Protein AF-A0A8S9Q3T1-F1 (afdb_monomer)

Mean predicted aligned error: 15.49 Å

Foldseek 3Di:
DDLVVLVVLVVQLLVLLVVCLVDDLDLPPPSNVSNLVSLVVNLVPDLVSNQCQCPDPVNVCNVVCLCSQCVRPRVSSNVSSVVSVVSNVCSVVVVVVVVVPPDDPDDDDDDDDDPPVVVVVLQDPVDPQLNVQLVVQLVVLVCVLVVDDPVCNVVSVPDRSSVVSSVVSVVCCVVPNDPPDD

Secondary structure (DSSP, 8-state):
--HHHHHHHHHHHHHHHHHHHHS---TT-HHHHHHHHHHHHHHHS-HHHHHHHHH-TT-HHHHHTHHHHHT-SSHHHHHHHHHHHHHHHHHHHHHHHHHTTS----------S-TTHHHHHTT--S-HHHHHHHHHHHHHHHHHTTTS-GGGHHHHHTS-HHHHHHHHHHHHHHHH------

Radius of gyration: 22.33 Å; Cα contacts (8 Å, |Δi|>4): 139; chains: 1; bounding box: 54×49×62 Å

Solvent-accessible surface area (backbone atoms only — not comparable to full-atom values): 10593 Å² total; per-residue (Å²): 127,53,75,68,57,50,52,51,38,52,50,50,21,52,53,22,45,57,49,37,72,73,47,76,81,56,87,81,37,70,37,43,53,50,18,45,52,29,49,52,53,62,65,70,39,54,68,70,58,54,44,51,52,53,70,36,79,90,40,54,63,62,60,65,41,52,58,68,27,50,66,33,90,46,65,66,50,14,52,54,28,43,51,50,50,53,53,52,50,47,49,61,57,55,48,61,55,61,70,66,62,60,84,75,91,66,86,88,77,86,80,90,89,62,83,67,67,50,60,60,60,74,61,52,80,87,40,74,67,61,34,51,51,28,50,55,40,22,64,53,48,64,51,45,51,78,75,46,60,79,93,51,27,68,69,48,63,72,48,59,37,56,62,52,16,51,53,52,46,52,52,46,38,74,75,72,47,80,88,76,80,128

Structure (mmCIF, N/CA/C/O backbone):
data_AF-A0A8S9Q3T1-F1
#
_entry.id   AF-A0A8S9Q3T1-F1
#
loop_
_atom_site.group_PDB
_atom_site.id
_atom_site.type_symbol
_atom_site.label_atom_id
_atom_site.label_alt_id
_atom_site.label_comp_id
_atom_site.label_asym_id
_atom_site.label_entity_id
_atom_site.label_seq_id
_atom_site.pdbx_PDB_ins_code
_atom_site.Cartn_x
_atom_site.Cartn_y
_atom_site.Cartn_z
_atom_site.occupancy
_atom_site.B_iso_or_equiv
_atom_site.auth_seq_id
_atom_site.auth_comp_id
_atom_site.auth_asym_id
_atom_site.auth_atom_id
_atom_site.pdbx_PDB_model_num
ATOM 1 N N . MET A 1 1 ? -10.214 15.149 -5.834 1.00 90.06 1 MET A N 1
ATOM 2 C CA . MET A 1 1 ? -9.221 15.093 -4.752 1.00 90.06 1 MET A CA 1
ATOM 3 C C . MET A 1 1 ? -7.926 15.641 -5.294 1.00 90.06 1 MET A C 1
ATOM 5 O O . MET A 1 1 ? -7.477 15.140 -6.318 1.00 90.06 1 MET A O 1
ATOM 9 N N . GLU A 1 2 ? -7.370 16.645 -4.628 1.00 92.31 2 GLU A N 1
ATOM 10 C CA . GLU A 1 2 ? -6.083 17.254 -4.989 1.00 92.31 2 GLU A CA 1
ATOM 11 C C . GLU A 1 2 ? -4.920 16.641 -4.194 1.00 92.31 2 GLU A C 1
ATOM 13 O O . GLU A 1 2 ? -5.125 15.977 -3.176 1.00 92.31 2 GLU A O 1
ATOM 18 N N . LYS A 1 3 ? -3.674 16.888 -4.624 1.00 93.56 3 LYS A N 1
ATOM 19 C CA . LYS A 1 3 ? -2.459 16.375 -3.959 1.00 93.56 3 LYS A CA 1
ATOM 20 C C . LYS A 1 3 ? -2.399 16.721 -2.467 1.00 93.56 3 LYS A C 1
ATOM 22 O O . LYS A 1 3 ? -2.140 15.850 -1.641 1.00 93.56 3 LYS A O 1
ATOM 27 N N . GLN A 1 4 ? -2.663 17.979 -2.122 1.00 94.19 4 GLN A N 1
ATOM 28 C CA . GLN A 1 4 ? -2.641 18.440 -0.733 1.00 94.19 4 GLN A CA 1
ATOM 29 C C . GLN A 1 4 ? -3.722 17.749 0.111 1.00 94.19 4 GLN A C 1
ATOM 31 O O . GLN A 1 4 ? -3.445 17.263 1.204 1.00 94.19 4 GLN A O 1
ATOM 36 N N . GLU A 1 5 ? -4.929 17.618 -0.440 1.00 95.25 5 GLU A N 1
ATOM 37 C CA . GLU A 1 5 ? -6.050 16.931 0.206 1.00 95.25 5 GLU A CA 1
ATOM 38 C C . GLU A 1 5 ? -5.740 15.444 0.452 1.00 95.25 5 GLU A C 1
ATOM 40 O O . GLU A 1 5 ? -6.040 14.912 1.521 1.00 95.25 5 GLU A O 1
ATOM 45 N N . PHE A 1 6 ? -5.079 14.774 -0.500 1.00 95.44 6 PHE A N 1
ATOM 46 C CA . PHE A 1 6 ? -4.623 13.392 -0.337 1.00 95.44 6 PHE A CA 1
ATOM 47 C C . PHE A 1 6 ? -3.653 13.255 0.845 1.00 95.44 6 PHE A C 1
ATOM 49 O O . PHE A 1 6 ? -3.792 12.343 1.663 1.00 95.44 6 PHE A O 1
ATOM 56 N N . LEU A 1 7 ? -2.677 14.163 0.950 1.00 94.62 7 LEU A N 1
ATOM 57 C CA . LEU A 1 7 ? -1.686 14.157 2.029 1.00 94.62 7 LEU A CA 1
ATOM 58 C C . LEU A 1 7 ? -2.333 14.396 3.396 1.00 94.62 7 LEU A C 1
ATOM 60 O O . LEU A 1 7 ? -2.031 13.674 4.347 1.00 94.62 7 LEU A O 1
ATOM 64 N N . GLU A 1 8 ? -3.262 15.346 3.481 1.00 95.56 8 GLU A N 1
ATOM 65 C CA . GLU A 1 8 ? -4.013 15.638 4.704 1.00 95.56 8 GLU A CA 1
ATOM 66 C C . GLU A 1 8 ? -4.882 14.452 5.135 1.00 95.56 8 GLU A C 1
ATOM 68 O O . GLU A 1 8 ? -4.872 14.060 6.306 1.00 95.56 8 GLU A O 1
ATOM 73 N N . LEU A 1 9 ? -5.580 13.813 4.190 1.00 95.62 9 LEU A N 1
ATOM 74 C CA . LEU A 1 9 ? -6.353 12.595 4.449 1.00 95.62 9 LEU A CA 1
ATOM 75 C C . LEU A 1 9 ? -5.464 11.452 4.936 1.00 95.62 9 LEU A C 1
ATOM 77 O O . LEU A 1 9 ? -5.820 10.733 5.874 1.00 95.62 9 LEU A O 1
ATOM 81 N N . PHE A 1 10 ? -4.297 11.286 4.324 1.00 95.25 10 PHE A N 1
ATOM 82 C CA . PHE A 1 10 ? -3.346 10.253 4.696 1.00 95.25 10 PHE A CA 1
ATOM 83 C C . PHE A 1 10 ? -2.743 10.483 6.091 1.00 95.25 10 PHE A C 1
ATOM 85 O O . PHE A 1 10 ? -2.627 9.546 6.896 1.00 95.25 10 PHE A O 1
ATOM 92 N N . GLU A 1 11 ? -2.411 11.729 6.427 1.00 94.69 11 GLU A N 1
ATOM 93 C CA . GLU A 1 11 ? -1.970 12.104 7.769 1.00 94.69 11 GLU A CA 1
ATOM 94 C C . GLU A 1 11 ? -3.081 11.866 8.801 1.00 94.69 11 GLU A C 1
ATOM 96 O O . GLU A 1 11 ? -2.840 11.246 9.845 1.00 94.69 11 GLU A O 1
ATOM 101 N N . ALA A 1 12 ? -4.316 12.272 8.491 1.00 95.69 12 ALA A N 1
ATOM 102 C CA . ALA A 1 12 ? -5.478 12.052 9.343 1.00 95.69 12 ALA A CA 1
ATOM 103 C C . ALA A 1 12 ? -5.723 10.556 9.594 1.00 95.69 12 ALA A C 1
ATOM 105 O O . ALA A 1 12 ? -5.911 10.150 10.748 1.00 95.69 12 ALA A O 1
ATOM 106 N N . ALA A 1 13 ? -5.639 9.72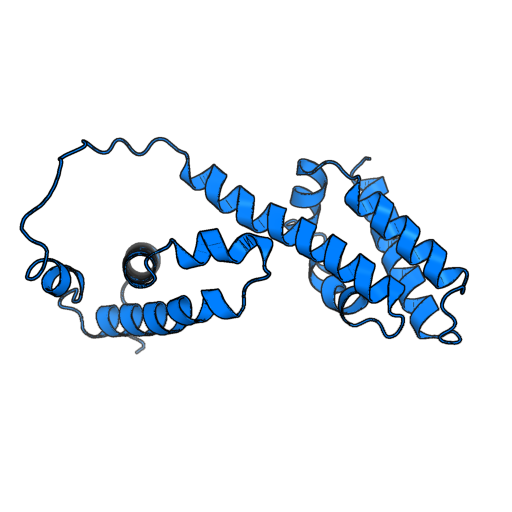1 8.552 1.00 95.81 13 ALA A N 1
ATOM 107 C CA . ALA A 1 13 ? -5.745 8.267 8.661 1.00 95.81 13 ALA A CA 1
ATOM 108 C C . ALA A 1 13 ? -4.664 7.692 9.589 1.00 95.81 13 ALA A C 1
ATOM 110 O O . ALA A 1 13 ? -4.961 6.906 10.492 1.00 95.81 13 ALA A O 1
ATOM 111 N N . THR A 1 14 ? -3.415 8.134 9.416 1.00 94.62 14 THR A N 1
ATOM 112 C CA . THR A 1 14 ? -2.259 7.703 10.216 1.00 94.62 14 THR A CA 1
ATOM 113 C C . THR A 1 14 ? -2.410 8.096 11.687 1.00 94.62 14 THR A C 1
ATOM 115 O O . THR A 1 14 ? -2.175 7.283 12.587 1.00 94.62 14 THR A O 1
ATOM 118 N N . LYS A 1 15 ? -2.822 9.338 11.959 1.00 94.31 15 LYS A N 1
ATOM 119 C CA . LYS A 1 15 ? -3.051 9.847 13.316 1.00 94.31 15 LYS A CA 1
ATOM 120 C C . LYS A 1 15 ? -4.197 9.099 13.993 1.00 94.31 15 LYS A C 1
ATOM 122 O O . LYS A 1 15 ? -4.045 8.653 15.130 1.00 94.31 15 LYS A O 1
ATOM 127 N N . ALA A 1 16 ? -5.303 8.895 13.281 1.00 94.50 16 ALA A N 1
ATOM 128 C CA . ALA A 1 16 ? -6.456 8.160 13.782 1.00 94.50 16 ALA A CA 1
ATOM 129 C C . ALA A 1 16 ? -6.125 6.685 14.072 1.00 94.50 16 ALA A C 1
ATOM 131 O O . ALA A 1 16 ? -6.523 6.185 15.123 1.00 94.50 16 ALA A O 1
ATOM 132 N N . ALA A 1 17 ? -5.330 6.022 13.222 1.00 93.25 17 ALA A N 1
ATOM 133 C CA . ALA A 1 17 ? -4.841 4.663 13.472 1.00 93.25 17 ALA A CA 1
ATOM 134 C C . ALA A 1 17 ? -3.997 4.593 14.752 1.00 93.25 17 ALA A C 1
ATOM 136 O O . ALA A 1 17 ? -4.245 3.766 15.626 1.00 93.25 17 ALA A O 1
ATOM 137 N N . LYS A 1 18 ? -3.039 5.513 14.920 1.00 92.31 18 LYS A N 1
ATOM 138 C CA . LYS A 1 18 ? -2.209 5.579 16.134 1.00 92.31 18 LYS A CA 1
ATOM 139 C C . LYS A 1 18 ? -3.044 5.833 17.393 1.00 92.31 18 LYS A C 1
ATOM 141 O O . LYS A 1 18 ? -2.777 5.226 18.426 1.00 92.31 18 LYS A O 1
ATOM 146 N N . SER A 1 19 ? -4.059 6.696 17.322 1.00 91.25 19 SER A N 1
ATOM 147 C CA . SER A 1 19 ? -5.000 6.911 18.430 1.00 91.25 19 SER A CA 1
ATOM 148 C C . SER A 1 19 ? -5.836 5.664 18.725 1.00 91.25 19 SER A C 1
ATOM 150 O O . SER A 1 19 ? -6.007 5.313 19.890 1.00 91.25 19 SER A O 1
ATOM 152 N N . ALA A 1 20 ? -6.314 4.966 17.693 1.00 90.44 20 ALA A N 1
ATOM 153 C CA . ALA A 1 20 ? -7.069 3.724 17.845 1.00 90.44 20 ALA A CA 1
ATOM 154 C C . ALA A 1 20 ? -6.228 2.595 18.462 1.00 90.44 20 ALA A C 1
ATOM 156 O O . ALA A 1 20 ? -6.771 1.763 19.178 1.00 90.44 20 ALA A O 1
ATOM 157 N N . ALA A 1 21 ? -4.911 2.585 18.239 1.00 87.88 21 ALA A N 1
ATOM 158 C CA . ALA A 1 21 ? -3.999 1.622 18.855 1.00 87.88 21 ALA A CA 1
ATOM 159 C C . ALA A 1 21 ? -3.766 1.854 20.362 1.00 87.88 21 ALA A C 1
ATOM 161 O O . ALA A 1 21 ? -3.340 0.929 21.053 1.00 87.88 21 ALA A O 1
ATOM 162 N N . ARG A 1 22 ? -4.001 3.080 20.857 1.00 82.88 22 ARG A N 1
ATOM 163 C CA . ARG A 1 22 ? -3.827 3.468 22.271 1.00 82.88 22 ARG A CA 1
ATOM 164 C C . ARG A 1 22 ? -5.112 3.368 23.095 1.00 82.88 22 ARG A C 1
ATOM 166 O O . ARG A 1 22 ? -5.026 3.299 24.314 1.00 82.88 22 ARG A O 1
ATOM 173 N N . GLY A 1 23 ? -6.272 3.442 22.446 1.00 71.06 23 GLY A N 1
ATOM 174 C CA . GLY A 1 23 ? -7.571 3.364 23.110 1.00 71.06 23 GLY A CA 1
ATOM 175 C C . GLY A 1 23 ? -8.028 1.928 23.357 1.00 71.06 23 GLY A C 1
ATOM 176 O O . GLY A 1 23 ? -7.430 0.974 22.859 1.00 71.06 23 GLY A O 1
ATOM 177 N N . ASP A 1 24 ? -9.135 1.784 24.086 1.00 63.81 24 ASP A N 1
ATOM 178 C CA . ASP A 1 24 ? -9.795 0.493 24.254 1.00 63.81 24 ASP A CA 1
ATOM 179 C C . ASP A 1 24 ? -10.128 -0.101 22.885 1.00 63.81 24 ASP A C 1
ATOM 181 O O . ASP A 1 24 ? -10.671 0.577 22.007 1.00 63.81 24 ASP A O 1
ATOM 185 N N . ASN A 1 25 ? -9.835 -1.389 22.710 1.00 61.72 25 ASN A N 1
ATOM 186 C CA . ASN A 1 25 ? -9.915 -2.124 21.442 1.00 61.72 25 ASN A CA 1
ATOM 187 C C . ASN A 1 25 ? -11.364 -2.301 20.912 1.00 61.72 25 ASN A C 1
ATOM 189 O O . ASN A 1 25 ? -11.632 -3.163 20.074 1.00 61.72 25 ASN A O 1
ATOM 193 N N . LYS A 1 26 ? -12.316 -1.500 21.408 1.00 66.31 26 LYS A N 1
ATOM 194 C CA . LYS A 1 26 ? -13.715 -1.462 20.988 1.00 66.31 26 LYS A CA 1
ATOM 195 C C . LYS A 1 26 ? -13.797 -1.098 19.506 1.00 66.31 26 LYS A C 1
ATOM 197 O O . LYS A 1 26 ? -13.290 -0.071 19.054 1.00 66.31 26 LYS A O 1
ATOM 202 N N . SER A 1 27 ? -14.513 -1.929 18.756 1.00 61.31 27 SER A N 1
ATOM 203 C CA . SER A 1 27 ? -14.749 -1.784 17.314 1.00 61.31 27 SER A CA 1
ATOM 204 C C . SER A 1 27 ? -15.410 -0.457 16.916 1.00 61.31 27 SER A C 1
ATOM 206 O O . SER A 1 27 ? -15.249 -0.026 15.777 1.00 61.31 27 SER A O 1
ATOM 208 N N . SER A 1 28 ? -16.109 0.202 17.847 1.00 68.56 28 SER A N 1
ATOM 209 C CA . SER A 1 28 ? -16.872 1.436 17.619 1.00 68.56 28 SER A CA 1
ATOM 210 C C . SER A 1 28 ? -16.212 2.703 18.184 1.00 68.56 28 SER A C 1
ATOM 212 O O . SER A 1 28 ? -16.890 3.705 18.407 1.00 68.56 28 SER A O 1
ATOM 214 N N . SER A 1 29 ? -14.902 2.684 18.455 1.00 83.62 29 SER A N 1
ATOM 215 C CA . SER A 1 29 ? -14.202 3.903 18.876 1.00 83.62 29 SER A CA 1
ATOM 216 C C . SER A 1 29 ? -14.282 4.983 17.781 1.00 83.62 29 SER A C 1
ATOM 218 O O . SER A 1 29 ? -14.038 4.674 16.611 1.00 83.62 29 SER A O 1
ATOM 220 N N . PRO A 1 30 ? -14.530 6.264 18.121 1.00 88.75 30 PRO A N 1
ATOM 221 C CA . PRO A 1 30 ? -14.520 7.359 17.149 1.00 88.75 30 PRO A CA 1
ATOM 222 C C . PRO A 1 30 ? -13.213 7.452 16.348 1.00 88.75 30 PRO A C 1
ATOM 224 O O . PRO A 1 30 ? -13.218 7.862 15.191 1.00 88.75 30 PRO A O 1
ATOM 227 N N . ALA A 1 31 ? -12.083 7.046 16.941 1.00 90.81 31 ALA A N 1
ATOM 228 C CA . ALA A 1 31 ? -10.801 6.992 16.242 1.00 90.81 31 ALA A CA 1
ATOM 229 C C . ALA A 1 31 ? -10.782 5.919 15.142 1.00 90.81 31 ALA A C 1
ATOM 231 O O . ALA A 1 31 ? -10.231 6.159 14.071 1.00 90.81 31 ALA A O 1
ATOM 232 N N . VAL A 1 32 ? -11.423 4.769 15.380 1.00 92.62 32 VAL A N 1
ATOM 233 C CA . VAL A 1 32 ? -11.560 3.695 14.387 1.00 92.62 32 VAL A CA 1
ATOM 234 C C . VAL A 1 32 ? -12.408 4.169 13.215 1.00 92.62 32 VAL A C 1
ATOM 236 O O . VAL A 1 32 ? -11.973 4.033 12.075 1.00 92.62 32 VAL A O 1
ATOM 239 N N . SER A 1 33 ? -13.562 4.786 13.484 1.00 93.19 33 SER A N 1
ATOM 240 C CA . SER A 1 33 ? -14.437 5.316 12.430 1.00 93.19 33 SER A CA 1
ATOM 241 C C . SER A 1 33 ? -13.729 6.364 11.573 1.00 93.19 33 SER A C 1
ATOM 243 O O . SER A 1 33 ? -13.713 6.225 10.356 1.00 93.19 33 SER A O 1
ATOM 245 N N . ARG A 1 34 ? -13.054 7.345 12.193 1.00 94.81 34 ARG A N 1
ATOM 246 C CA . ARG A 1 34 ? -12.287 8.369 11.459 1.00 94.81 34 ARG A CA 1
ATOM 247 C C . ARG A 1 34 ? -11.172 7.772 10.607 1.00 94.81 34 ARG A C 1
ATOM 249 O O . ARG A 1 34 ? -10.942 8.221 9.491 1.00 94.81 34 ARG A O 1
ATOM 256 N N . CYS A 1 35 ? -10.475 6.766 11.135 1.00 95.38 35 CYS A N 1
ATOM 257 C CA . CYS A 1 35 ? -9.407 6.090 10.409 1.00 95.38 35 CYS A CA 1
ATOM 258 C C . CYS A 1 35 ? -9.953 5.368 9.170 1.00 95.38 35 CYS A C 1
ATOM 260 O O . CYS A 1 35 ? -9.440 5.556 8.071 1.00 95.38 35 CYS A O 1
ATOM 262 N N . VAL A 1 36 ? -11.026 4.592 9.344 1.00 94.56 36 VAL A N 1
ATOM 263 C CA . VAL A 1 36 ? -11.684 3.848 8.261 1.00 94.56 36 VAL A CA 1
ATOM 264 C C . VAL A 1 36 ? -12.248 4.792 7.199 1.00 94.56 36 VAL A C 1
ATOM 266 O O . VAL A 1 36 ? -12.019 4.578 6.016 1.00 94.56 36 VAL A O 1
ATOM 269 N N . GLU A 1 37 ? -12.932 5.859 7.602 1.00 96.19 37 GLU A N 1
ATOM 270 C CA . GLU A 1 37 ? -13.504 6.840 6.675 1.00 96.19 37 GLU A CA 1
ATOM 271 C C . GLU A 1 37 ? -12.420 7.537 5.838 1.00 96.19 37 GLU A C 1
ATOM 273 O O . GLU A 1 37 ? -12.568 7.679 4.625 1.00 96.19 37 GLU A O 1
ATOM 278 N N . ALA A 1 38 ? -11.290 7.897 6.455 1.00 96.56 38 ALA A N 1
ATOM 279 C CA . ALA A 1 38 ? -10.150 8.454 5.733 1.00 96.56 38 ALA A CA 1
ATOM 280 C C . ALA A 1 38 ? -9.560 7.448 4.726 1.00 96.56 38 ALA A C 1
ATOM 282 O O . ALA A 1 38 ? -9.271 7.825 3.593 1.00 96.56 38 ALA A O 1
ATOM 283 N N . MET A 1 39 ? -9.440 6.161 5.083 1.00 94.88 39 MET A N 1
ATOM 284 C CA . MET A 1 39 ? -8.992 5.123 4.139 1.00 94.88 39 MET A CA 1
ATOM 285 C C . MET A 1 39 ? -9.952 4.927 2.965 1.00 94.88 39 MET A C 1
ATOM 287 O O . MET A 1 39 ? -9.502 4.709 1.841 1.00 94.88 39 MET A O 1
ATOM 291 N N . ILE A 1 40 ? -11.262 5.003 3.210 1.00 94.19 40 ILE A N 1
ATOM 292 C CA . ILE A 1 40 ? -12.274 4.909 2.153 1.00 94.19 40 ILE A CA 1
ATOM 293 C C . ILE A 1 40 ? -12.115 6.079 1.179 1.00 94.19 40 ILE A C 1
ATOM 295 O O . ILE A 1 40 ? -12.003 5.842 -0.019 1.00 94.19 40 ILE A O 1
ATOM 299 N N . ARG A 1 41 ? -11.974 7.315 1.675 1.00 95.69 41 ARG A N 1
ATOM 300 C CA . ARG A 1 41 ? -11.713 8.479 0.812 1.00 95.69 41 ARG A CA 1
ATOM 301 C C . ARG A 1 41 ? -10.410 8.344 0.022 1.00 95.69 41 ARG A C 1
ATOM 303 O O . ARG A 1 41 ? -10.388 8.627 -1.169 1.00 95.69 41 ARG A O 1
ATOM 310 N N . LEU A 1 42 ? -9.337 7.844 0.642 1.00 94.75 42 LEU A N 1
ATOM 311 C CA . LEU A 1 42 ? -8.072 7.580 -0.061 1.00 94.75 42 LEU A CA 1
ATOM 312 C C . LEU A 1 42 ? -8.224 6.560 -1.202 1.00 94.75 42 LEU A C 1
ATOM 314 O O . LEU A 1 42 ? -7.497 6.641 -2.189 1.00 94.75 42 LEU A O 1
ATOM 318 N N . ARG A 1 43 ? -9.160 5.606 -1.095 1.00 92.44 43 ARG A N 1
ATOM 319 C CA . ARG A 1 43 ? -9.478 4.668 -2.188 1.00 92.44 43 ARG A CA 1
ATOM 320 C C . ARG A 1 43 ? -10.255 5.317 -3.332 1.00 92.44 43 ARG A C 1
ATOM 322 O O . ARG A 1 43 ? -10.179 4.814 -4.447 1.00 92.44 43 ARG A O 1
ATOM 329 N N . GLU A 1 44 ? -11.012 6.372 -3.053 1.00 93.38 44 GLU A N 1
ATOM 330 C CA . GLU A 1 44 ? -11.793 7.124 -4.045 1.00 93.38 44 GLU A CA 1
ATOM 331 C C . GLU A 1 44 ? -10.939 8.142 -4.816 1.00 93.38 44 GLU A C 1
ATOM 333 O O . GLU A 1 44 ? -11.395 8.711 -5.807 1.00 93.38 44 GLU A O 1
ATOM 338 N N . ALA A 1 45 ? -9.690 8.360 -4.391 1.00 93.19 45 ALA A N 1
ATOM 339 C CA . ALA A 1 45 ? -8.739 9.195 -5.109 1.00 93.19 45 ALA A CA 1
ATOM 340 C C . ALA A 1 45 ? -8.526 8.695 -6.556 1.00 93.19 45 ALA A C 1
ATOM 342 O O . ALA A 1 45 ? -8.482 7.480 -6.785 1.00 93.19 45 ALA A O 1
ATOM 343 N N . PRO A 1 46 ? -8.329 9.603 -7.536 1.00 92.44 46 PRO A N 1
ATOM 344 C CA . PRO A 1 46 ? -7.992 9.216 -8.903 1.00 92.44 46 PRO A CA 1
ATOM 345 C C . PRO A 1 46 ? -6.774 8.285 -8.947 1.00 92.44 46 PRO A C 1
ATOM 347 O O . PRO A 1 46 ? -5.777 8.534 -8.270 1.00 92.44 46 PRO A O 1
ATOM 350 N N . GLU A 1 47 ? -6.826 7.237 -9.777 1.00 89.88 47 GLU A N 1
ATOM 351 C CA . GLU A 1 47 ? -5.746 6.240 -9.887 1.00 89.88 47 GLU A CA 1
ATOM 352 C C . GLU A 1 47 ? -4.390 6.881 -10.227 1.00 89.88 47 GLU A C 1
ATOM 354 O O . GLU A 1 47 ? -3.375 6.497 -9.648 1.00 89.88 47 GLU A O 1
ATOM 359 N N . SER A 1 48 ? -4.373 7.886 -11.109 1.00 88.25 48 SER A N 1
ATOM 360 C CA . SER A 1 48 ? -3.159 8.627 -11.474 1.00 88.25 48 SER A CA 1
ATOM 361 C C . SER A 1 48 ? -2.536 9.347 -10.279 1.00 88.25 48 SER A C 1
ATOM 363 O O . SER A 1 48 ? -1.331 9.239 -10.070 1.00 88.25 48 SER A O 1
ATOM 365 N N . LEU A 1 49 ? -3.359 10.021 -9.470 1.00 91.12 49 LEU A N 1
ATOM 366 C CA . LEU A 1 49 ? -2.912 10.742 -8.282 1.00 91.12 49 LEU A CA 1
ATOM 367 C C . LEU A 1 49 ? -2.432 9.773 -7.198 1.00 91.12 49 LEU A C 1
ATOM 369 O O . LEU A 1 49 ? -1.356 9.954 -6.640 1.00 91.12 49 LEU A O 1
ATOM 373 N N . ALA A 1 50 ? -3.202 8.718 -6.914 1.00 89.56 50 ALA A N 1
ATOM 374 C CA . ALA A 1 50 ? -2.814 7.712 -5.928 1.00 89.56 50 ALA A CA 1
ATOM 375 C C . ALA A 1 50 ? -1.491 7.034 -6.315 1.00 89.56 50 ALA A C 1
ATOM 377 O O . ALA A 1 50 ? -0.633 6.829 -5.461 1.00 89.56 50 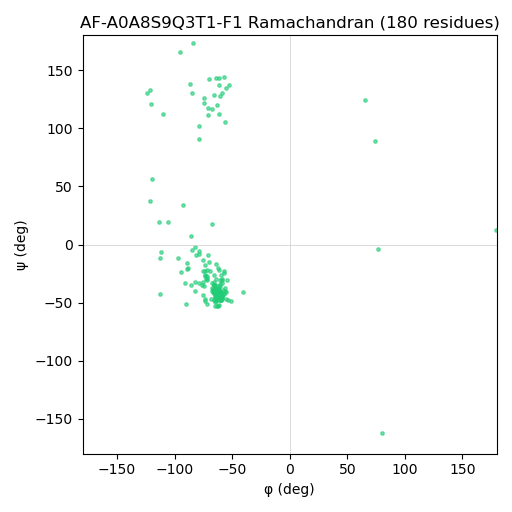ALA A O 1
ATOM 378 N N . TYR A 1 51 ? -1.306 6.718 -7.599 1.00 87.56 51 TYR A N 1
ATOM 379 C CA . TYR A 1 51 ? -0.045 6.186 -8.102 1.00 87.56 51 TYR A CA 1
ATOM 380 C C . TYR A 1 51 ? 1.107 7.173 -7.911 1.00 87.56 51 TYR A C 1
ATOM 382 O O . TYR A 1 51 ? 2.107 6.789 -7.308 1.00 87.56 51 TYR A O 1
ATOM 390 N N . GLU A 1 52 ? 0.949 8.423 -8.370 1.00 88.56 52 GLU A N 1
ATOM 391 C CA . GLU A 1 52 ? 1.952 9.486 -8.224 1.00 88.56 52 GLU A CA 1
ATOM 392 C C . GLU A 1 52 ? 2.401 9.608 -6.763 1.00 88.56 52 GLU A C 1
ATOM 394 O O . GLU A 1 52 ? 3.592 9.541 -6.476 1.00 88.56 52 GLU A O 1
ATOM 399 N N . MET A 1 53 ? 1.452 9.672 -5.827 1.00 90.81 53 MET A N 1
ATOM 400 C CA . MET A 1 53 ? 1.744 9.798 -4.397 1.00 90.81 53 MET A CA 1
ATOM 401 C C . MET A 1 53 ? 2.441 8.576 -3.795 1.00 90.81 53 MET A C 1
ATOM 403 O O . MET A 1 53 ? 3.269 8.726 -2.901 1.00 90.81 53 MET A O 1
ATOM 407 N N . VAL A 1 54 ? 2.122 7.364 -4.254 1.00 87.19 54 VAL A N 1
ATOM 408 C CA . VAL A 1 54 ? 2.708 6.130 -3.706 1.00 87.19 54 VAL A CA 1
ATOM 409 C C . VAL A 1 54 ? 4.155 5.918 -4.172 1.00 87.19 54 VAL A C 1
ATOM 411 O O . VAL A 1 54 ? 4.943 5.352 -3.413 1.00 87.19 54 VAL A O 1
ATOM 414 N N . ILE A 1 55 ? 4.518 6.350 -5.387 1.00 84.75 55 ILE A N 1
ATOM 415 C CA . ILE A 1 55 ? 5.890 6.208 -5.916 1.00 84.75 55 ILE A CA 1
ATOM 416 C C . ILE A 1 55 ? 6.816 7.371 -5.555 1.00 84.75 55 ILE A C 1
ATOM 418 O O . ILE A 1 55 ? 8.036 7.225 -5.645 1.00 84.75 55 ILE A O 1
ATOM 422 N N . ASP A 1 56 ? 6.256 8.526 -5.196 1.00 83.88 56 ASP A N 1
ATOM 423 C CA . ASP A 1 56 ? 7.020 9.743 -4.957 1.00 83.88 56 ASP A CA 1
ATOM 424 C C . ASP A 1 56 ? 7.900 9.599 -3.704 1.00 83.88 56 ASP A C 1
ATOM 426 O O . ASP A 1 56 ? 7.434 9.448 -2.569 1.00 83.88 56 ASP A O 1
ATOM 430 N N . ILE A 1 57 ? 9.215 9.663 -3.922 1.00 81.50 57 ILE A N 1
ATOM 431 C CA . ILE A 1 57 ? 10.236 9.528 -2.879 1.00 81.50 57 ILE A CA 1
ATOM 432 C C . ILE A 1 57 ? 10.181 10.651 -1.837 1.00 81.50 57 ILE A C 1
ATOM 434 O O . ILE A 1 57 ? 10.759 10.494 -0.761 1.00 81.50 57 ILE A O 1
ATOM 438 N N . THR A 1 58 ? 9.500 11.764 -2.130 1.00 85.75 58 THR A N 1
ATOM 439 C CA . THR A 1 58 ? 9.288 12.870 -1.185 1.00 85.75 58 THR A CA 1
ATOM 440 C C . THR A 1 58 ? 8.259 12.529 -0.104 1.00 85.75 58 THR A C 1
ATOM 442 O O . THR A 1 58 ? 8.280 13.139 0.967 1.00 85.75 58 THR A O 1
ATOM 445 N N . TYR A 1 59 ? 7.431 11.494 -0.316 1.00 84.88 59 TYR A N 1
ATOM 446 C CA . TYR A 1 59 ? 6.424 11.023 0.642 1.00 84.88 59 TYR A CA 1
ATOM 447 C C . TYR A 1 59 ? 6.647 9.561 1.070 1.00 84.88 59 TYR A C 1
ATOM 449 O O . TYR A 1 59 ? 5.735 8.728 0.994 1.00 84.88 59 TYR A O 1
ATOM 457 N N . PRO A 1 60 ? 7.830 9.207 1.612 1.00 81.06 60 PRO A N 1
ATOM 458 C CA . PRO A 1 60 ? 8.155 7.827 1.973 1.00 81.06 60 PRO A CA 1
ATOM 459 C C . PRO A 1 60 ? 7.216 7.257 3.045 1.00 81.06 60 PRO A C 1
ATOM 461 O O . PRO A 1 60 ? 7.084 6.038 3.176 1.00 81.06 60 PRO A O 1
ATOM 464 N N . GLN A 1 61 ? 6.556 8.118 3.825 1.00 83.12 61 GLN A N 1
ATOM 465 C CA . GLN A 1 61 ? 5.543 7.723 4.796 1.00 83.12 61 GLN A CA 1
ATOM 466 C C . GLN A 1 61 ? 4.364 6.983 4.155 1.00 83.12 61 GLN A C 1
ATOM 468 O O . GLN A 1 61 ? 3.818 6.093 4.803 1.00 83.12 61 GLN A O 1
ATOM 473 N N . ILE A 1 62 ? 4.009 7.279 2.899 1.00 86.19 62 ILE A N 1
ATOM 474 C CA . ILE A 1 62 ? 2.886 6.636 2.205 1.00 86.19 62 ILE A CA 1
ATOM 475 C C . ILE A 1 62 ? 3.184 5.151 2.006 1.00 86.19 62 ILE A C 1
ATOM 477 O O . ILE A 1 62 ? 2.446 4.304 2.514 1.00 86.19 62 ILE A O 1
ATOM 481 N N . GLY A 1 63 ? 4.336 4.822 1.417 1.00 76.38 63 GLY A N 1
ATOM 482 C CA . GLY A 1 63 ? 4.776 3.432 1.257 1.00 76.38 63 GLY A CA 1
ATOM 483 C C . GLY A 1 63 ? 5.099 2.721 2.582 1.00 76.38 63 GLY A C 1
ATOM 484 O O . GLY A 1 63 ? 4.760 1.548 2.775 1.00 76.38 63 GLY A O 1
ATOM 485 N N . LYS A 1 64 ? 5.718 3.421 3.544 1.00 79.31 64 LYS A N 1
ATOM 486 C CA . LYS A 1 64 ? 6.125 2.832 4.839 1.00 79.31 64 LYS A CA 1
ATOM 487 C C . LYS A 1 64 ? 4.953 2.573 5.792 1.00 79.31 64 LYS A C 1
ATOM 489 O O . LYS A 1 64 ? 5.062 1.720 6.670 1.00 79.31 64 LYS A O 1
ATOM 494 N N . SER A 1 65 ? 3.827 3.267 5.626 1.00 79.19 65 SER A N 1
ATOM 495 C CA . SER A 1 65 ? 2.657 3.136 6.507 1.00 79.19 65 SER A CA 1
ATOM 496 C C . SER A 1 65 ? 1.888 1.823 6.372 1.00 79.19 65 SER A C 1
ATOM 498 O O . SER A 1 65 ? 1.013 1.557 7.194 1.00 79.19 65 SER A O 1
ATOM 500 N N . HIS A 1 66 ? 2.192 0.978 5.381 1.00 82.00 66 HIS A N 1
ATOM 501 C CA . HIS A 1 66 ? 1.393 -0.221 5.128 1.00 82.00 66 HIS A CA 1
ATOM 502 C C . HIS A 1 66 ? 1.286 -1.131 6.365 1.00 82.00 66 HIS A C 1
ATOM 504 O O . HIS A 1 66 ? 0.213 -1.668 6.635 1.00 82.00 66 HIS A O 1
ATOM 510 N N . VAL A 1 67 ? 2.348 -1.267 7.173 1.00 86.88 67 VAL A N 1
ATOM 511 C CA . VAL A 1 67 ? 2.327 -2.083 8.405 1.00 86.88 67 VAL A CA 1
ATOM 512 C C . VAL A 1 67 ? 1.358 -1.513 9.442 1.00 86.88 67 VAL A C 1
ATOM 514 O O . VAL A 1 67 ? 0.666 -2.281 10.112 1.00 86.88 67 VAL A O 1
ATOM 517 N N . LEU A 1 68 ? 1.271 -0.179 9.546 1.00 90.00 68 LEU A N 1
ATOM 518 C CA . LEU A 1 68 ? 0.406 0.510 10.508 1.00 90.00 68 LEU A CA 1
ATOM 519 C C . LEU A 1 68 ? -1.059 0.113 10.321 1.00 90.00 68 LEU A C 1
ATOM 521 O O . LEU A 1 68 ? -1.771 -0.074 11.305 1.00 90.00 68 LEU A O 1
ATOM 525 N N . PHE A 1 69 ? -1.491 -0.033 9.069 1.00 91.31 69 PHE A N 1
ATOM 526 C CA . PHE A 1 69 ? -2.860 -0.410 8.748 1.00 91.31 69 PHE A CA 1
ATOM 527 C C . PHE A 1 69 ? -3.019 -1.934 8.661 1.00 91.31 69 PHE A C 1
ATOM 529 O O . PHE A 1 69 ? -3.857 -2.505 9.349 1.00 91.31 69 PHE A O 1
ATOM 536 N N . THR A 1 70 ? -2.174 -2.634 7.897 1.00 91.56 70 THR A N 1
ATOM 537 C CA . THR A 1 70 ? -2.340 -4.075 7.594 1.00 91.56 70 THR A CA 1
ATOM 538 C C . THR A 1 70 ? -2.123 -5.016 8.784 1.00 91.56 70 THR A C 1
ATOM 540 O O . THR A 1 70 ? -2.632 -6.144 8.776 1.00 91.56 70 THR A O 1
ATOM 543 N N . LYS A 1 71 ? -1.387 -4.582 9.816 1.00 90.38 71 LYS A N 1
ATOM 544 C CA . LYS A 1 71 ? -1.142 -5.349 11.052 1.00 90.38 71 LYS A CA 1
ATOM 545 C C . LYS A 1 71 ? -1.779 -4.716 12.290 1.00 90.38 71 LYS A C 1
ATOM 547 O O . LYS A 1 71 ? -1.395 -5.027 13.415 1.00 90.38 71 LYS A O 1
ATOM 552 N N . HIS A 1 72 ? -2.758 -3.838 12.096 1.00 92.31 72 HIS A N 1
ATOM 553 C CA . HIS A 1 72 ? -3.443 -3.177 13.197 1.00 92.31 72 HIS A CA 1
ATOM 554 C C . HIS A 1 72 ? -4.225 -4.175 14.080 1.00 92.31 72 HIS A C 1
ATOM 556 O O . HIS A 1 72 ? -4.821 -5.122 13.570 1.00 92.31 72 HIS A O 1
ATOM 562 N N . LYS A 1 73 ? -4.260 -3.947 15.405 1.00 89.31 73 LYS A N 1
ATOM 563 C CA . LYS A 1 73 ? -4.975 -4.811 16.376 1.00 89.31 73 LYS A CA 1
ATOM 564 C C . LYS A 1 73 ? -6.493 -4.795 16.185 1.00 89.31 73 LYS A C 1
ATOM 566 O O . LYS A 1 73 ? -7.164 -5.792 16.423 1.00 89.31 73 LYS A O 1
ATOM 571 N N . ASN A 1 74 ? -7.032 -3.644 15.788 1.00 90.44 74 ASN A N 1
ATOM 572 C CA . ASN A 1 74 ? -8.443 -3.511 15.446 1.00 90.44 74 ASN A CA 1
ATOM 573 C C . ASN A 1 74 ? -8.717 -4.156 14.070 1.00 90.44 74 ASN A C 1
ATOM 575 O O . ASN A 1 74 ? -8.142 -3.692 13.080 1.00 90.44 74 ASN A O 1
ATOM 579 N N . PRO A 1 75 ? -9.617 -5.153 13.981 1.00 90.69 75 PRO A N 1
ATOM 580 C CA . PRO A 1 75 ? -9.840 -5.924 12.757 1.00 90.69 75 PRO A CA 1
ATOM 581 C C . PRO A 1 75 ? -10.433 -5.091 11.615 1.00 90.69 75 PRO A C 1
ATOM 583 O O . PRO A 1 75 ? -10.189 -5.393 10.451 1.00 90.69 75 PRO A O 1
ATOM 586 N N . ARG A 1 76 ? -11.168 -4.014 11.919 1.00 91.81 76 ARG A N 1
ATOM 587 C CA . ARG A 1 76 ? -11.773 -3.150 10.898 1.00 91.81 76 ARG A CA 1
ATOM 588 C C . ARG A 1 76 ? -10.724 -2.285 10.204 1.00 91.81 76 ARG A C 1
ATOM 590 O O . ARG A 1 76 ? -10.676 -2.253 8.981 1.00 91.81 76 ARG A O 1
ATOM 597 N N . ILE A 1 77 ? -9.839 -1.656 10.983 1.00 93.94 77 ILE A N 1
ATOM 598 C CA . ILE A 1 77 ? -8.675 -0.926 10.445 1.00 93.94 77 ILE A CA 1
ATOM 599 C C . ILE A 1 77 ? -7.781 -1.887 9.658 1.00 93.94 77 ILE A C 1
ATOM 601 O O . ILE A 1 77 ? -7.305 -1.544 8.580 1.00 93.94 77 ILE A O 1
ATOM 605 N N . GLN A 1 78 ? -7.589 -3.104 10.174 1.00 93.81 78 GLN A N 1
ATOM 606 C CA . GLN A 1 78 ? -6.791 -4.122 9.503 1.00 93.81 78 GLN A CA 1
ATOM 607 C C . GLN A 1 78 ? -7.356 -4.506 8.131 1.00 93.81 78 GLN A C 1
ATOM 609 O O . GLN A 1 78 ? -6.610 -4.586 7.154 1.00 93.81 78 GLN A O 1
ATOM 614 N N . PHE A 1 79 ? -8.661 -4.764 8.065 1.00 93.19 79 PHE A N 1
ATOM 615 C CA . PHE A 1 79 ? -9.357 -5.148 6.843 1.00 93.19 79 PHE A CA 1
ATOM 616 C C . PHE A 1 79 ? -9.276 -4.046 5.782 1.00 93.19 79 PHE A C 1
ATOM 618 O O . PHE A 1 79 ? -8.785 -4.292 4.681 1.00 93.19 79 PHE A O 1
ATOM 625 N N . GLU A 1 80 ? -9.654 -2.818 6.140 1.00 94.12 80 GLU A N 1
ATOM 626 C CA . GLU A 1 80 ? -9.608 -1.671 5.224 1.00 94.12 80 GLU A CA 1
ATOM 627 C C . GLU A 1 80 ? -8.175 -1.339 4.798 1.00 94.12 80 GLU A C 1
ATOM 629 O O . GLU A 1 80 ? -7.913 -1.073 3.625 1.00 94.12 80 GLU A O 1
ATOM 634 N N . GLY A 1 81 ? -7.217 -1.461 5.721 1.00 93.31 81 GLY A N 1
ATOM 635 C CA . GLY A 1 81 ? -5.796 -1.294 5.439 1.00 93.31 81 GLY A CA 1
ATOM 636 C C . GLY A 1 81 ? -5.273 -2.270 4.387 1.00 93.31 81 GLY A C 1
ATOM 637 O O . GLY A 1 81 ? -4.517 -1.875 3.500 1.00 93.31 81 GLY A O 1
ATOM 638 N N . LYS A 1 82 ? -5.690 -3.543 4.446 1.00 92.75 82 LYS A N 1
ATOM 639 C CA . LYS A 1 82 ? -5.339 -4.551 3.430 1.00 92.75 82 LYS A CA 1
ATOM 640 C C . LYS A 1 82 ? -5.953 -4.221 2.071 1.00 92.75 82 LYS A C 1
ATOM 642 O O . LYS A 1 82 ? -5.258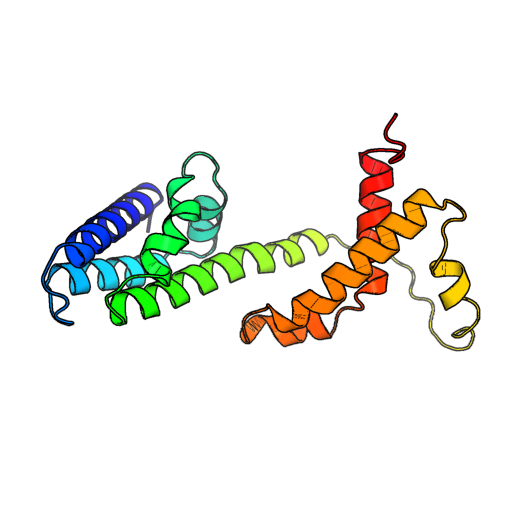 -4.353 1.066 1.00 92.75 82 LYS A O 1
ATOM 647 N N . ILE A 1 83 ? -7.207 -3.766 2.032 1.00 92.69 83 ILE A N 1
ATOM 648 C CA . ILE A 1 83 ? -7.866 -3.364 0.780 1.00 92.69 83 ILE A CA 1
ATOM 649 C C . ILE A 1 83 ? -7.135 -2.176 0.154 1.00 92.69 83 ILE A C 1
ATOM 651 O O . ILE A 1 83 ? -6.725 -2.268 -1.004 1.00 92.69 83 ILE A O 1
ATOM 655 N N . LEU A 1 84 ? -6.914 -1.099 0.914 1.00 92.88 84 LEU A N 1
ATOM 656 C CA . LEU A 1 84 ? -6.205 0.094 0.442 1.00 92.88 84 LEU A CA 1
ATOM 657 C C . LEU A 1 84 ? -4.813 -0.259 -0.098 1.00 92.88 84 LEU A C 1
ATOM 659 O O . LEU A 1 84 ? -4.450 0.137 -1.202 1.00 92.88 84 LEU A O 1
ATOM 663 N N . TYR A 1 85 ? -4.056 -1.069 0.642 1.00 90.25 85 TYR A N 1
ATOM 664 C CA . TYR A 1 85 ? -2.721 -1.476 0.216 1.00 90.25 85 TYR A CA 1
ATOM 665 C C . TYR A 1 85 ? -2.744 -2.358 -1.040 1.00 90.25 85 TYR A C 1
ATOM 667 O O . TYR A 1 85 ? -1.953 -2.148 -1.957 1.00 90.25 85 TYR A O 1
ATOM 675 N N . SER A 1 86 ? -3.682 -3.308 -1.130 1.00 89.31 86 SER A N 1
ATOM 676 C CA . SER A 1 86 ? -3.846 -4.146 -2.326 1.00 89.31 86 SER A CA 1
ATOM 677 C C . SER A 1 86 ? -4.176 -3.321 -3.574 1.00 89.31 86 SER A C 1
ATOM 679 O O . SER A 1 86 ? -3.688 -3.621 -4.664 1.00 89.31 86 SER A O 1
ATOM 681 N N . LEU A 1 87 ? -4.950 -2.243 -3.407 1.00 90.38 87 LEU A N 1
ATOM 682 C CA . LEU A 1 87 ? -5.298 -1.312 -4.471 1.00 90.38 87 LEU A CA 1
ATOM 683 C C . LEU A 1 87 ? -4.062 -0.564 -4.980 1.00 90.38 87 LEU A C 1
ATOM 685 O O . LEU A 1 87 ? -3.822 -0.523 -6.183 1.00 90.38 87 LEU A O 1
ATOM 689 N N . TRP A 1 88 ? -3.248 -0.030 -4.072 1.00 89.88 88 TRP A N 1
ATOM 690 C CA . TRP A 1 88 ? -2.012 0.661 -4.437 1.00 89.88 88 TRP A CA 1
ATOM 691 C C . TRP A 1 88 ? -0.982 -0.275 -5.072 1.00 89.88 88 TRP A C 1
ATOM 693 O O . TRP A 1 88 ? -0.400 0.077 -6.095 1.00 89.88 88 TRP A O 1
ATOM 703 N N . LEU A 1 89 ? -0.812 -1.497 -4.551 1.00 86.69 89 LEU A N 1
ATOM 704 C CA . LEU A 1 89 ? 0.023 -2.512 -5.203 1.00 86.69 89 LEU A CA 1
ATOM 705 C C . LEU A 1 89 ? -0.469 -2.802 -6.624 1.00 86.69 89 LEU A C 1
ATOM 707 O O . LEU A 1 89 ? 0.336 -2.878 -7.549 1.00 86.69 89 LEU A O 1
ATOM 711 N N . ARG A 1 90 ? -1.788 -2.910 -6.833 1.00 86.12 90 ARG A N 1
ATOM 712 C CA . ARG A 1 90 ? -2.355 -3.081 -8.176 1.00 86.12 90 ARG A CA 1
ATOM 713 C C . ARG A 1 90 ? -1.941 -1.952 -9.114 1.00 86.12 90 ARG A C 1
ATOM 715 O O . ARG A 1 90 ? -1.558 -2.257 -10.238 1.00 86.12 90 ARG A O 1
ATOM 722 N N . TYR A 1 91 ? -1.954 -0.697 -8.669 1.00 85.06 91 TYR A N 1
ATOM 723 C CA . TYR A 1 91 ? -1.495 0.434 -9.484 1.00 85.06 91 TYR A CA 1
ATOM 724 C C . TYR A 1 91 ? -0.005 0.336 -9.824 1.00 85.06 91 TYR A C 1
ATOM 726 O O . TYR A 1 91 ? 0.368 0.478 -10.989 1.00 85.06 91 TYR A O 1
ATOM 734 N N . LEU A 1 92 ? 0.834 -0.003 -8.840 1.00 81.75 92 LEU A N 1
ATOM 735 C CA . LEU A 1 92 ? 2.275 -0.187 -9.037 1.00 81.75 92 LEU A CA 1
ATOM 736 C C . LEU A 1 92 ? 2.586 -1.280 -10.072 1.00 81.75 92 LEU A C 1
ATOM 738 O O . LEU A 1 92 ? 3.377 -1.064 -10.990 1.00 81.75 92 LEU A O 1
ATOM 742 N N . TYR A 1 93 ? 1.928 -2.436 -9.971 1.00 74.31 93 TYR A N 1
ATOM 743 C CA . TYR A 1 93 ? 2.198 -3.578 -10.849 1.00 74.31 93 TYR A CA 1
ATOM 744 C C . TYR A 1 93 ? 1.488 -3.499 -12.209 1.00 74.31 93 TYR A C 1
ATOM 746 O O . TYR A 1 93 ? 2.038 -3.955 -13.214 1.00 74.31 93 TYR A O 1
ATOM 754 N N . ALA A 1 94 ? 0.295 -2.901 -12.292 1.00 74.56 94 ALA A N 1
ATOM 755 C CA . ALA A 1 94 ? -0.416 -2.733 -13.561 1.00 74.56 94 ALA A CA 1
ATOM 756 C C . ALA A 1 94 ? 0.310 -1.759 -14.504 1.00 74.56 94 ALA A C 1
ATOM 758 O O . ALA A 1 94 ? 0.304 -1.957 -15.721 1.00 74.56 94 ALA A O 1
ATOM 759 N N . MET A 1 95 ? 0.987 -0.739 -13.969 1.00 55.84 95 MET A N 1
ATOM 760 C CA . 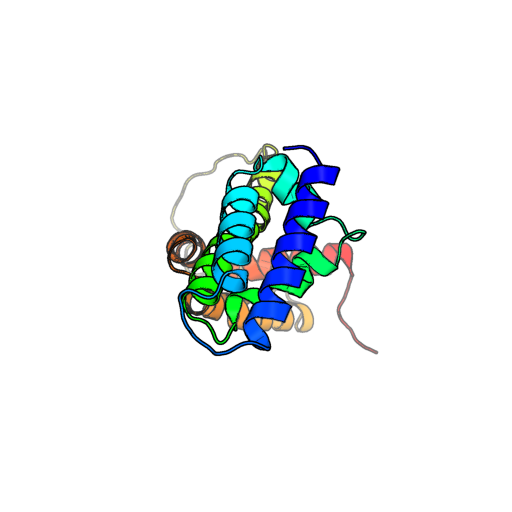MET A 1 95 ? 1.726 0.223 -14.792 1.00 55.84 95 MET A CA 1
ATOM 761 C C . MET A 1 95 ? 3.049 -0.329 -15.344 1.00 55.84 95 MET A C 1
ATOM 763 O O . MET A 1 95 ? 3.471 0.087 -16.424 1.00 55.84 95 MET A O 1
ATOM 767 N N . GLY A 1 96 ? 3.629 -1.352 -14.703 1.00 53.72 96 GLY A N 1
ATOM 768 C CA . GLY A 1 96 ? 4.734 -2.133 -15.273 1.00 53.72 96 GLY A CA 1
ATOM 769 C C . GLY A 1 96 ? 4.375 -2.813 -16.606 1.00 53.72 96 GLY A C 1
ATOM 770 O O . GLY A 1 96 ? 5.232 -2.943 -17.479 1.00 53.72 96 GLY A O 1
ATOM 771 N N . ARG A 1 97 ? 3.094 -3.166 -16.827 1.00 48.12 97 ARG A N 1
ATOM 772 C CA . ARG A 1 97 ? 2.592 -3.655 -18.131 1.00 48.12 97 ARG A CA 1
ATOM 773 C C . ARG A 1 97 ? 2.400 -2.542 -19.164 1.00 48.12 97 ARG A C 1
ATOM 775 O O . ARG A 1 97 ? 2.611 -2.771 -20.351 1.00 48.12 97 ARG A O 1
ATOM 782 N N . LYS A 1 98 ? 1.998 -1.335 -18.750 1.00 45.00 98 LYS A N 1
ATOM 783 C CA . LYS A 1 98 ? 1.758 -0.231 -19.699 1.00 45.00 98 LYS A CA 1
ATOM 784 C C . LYS A 1 98 ? 3.058 0.328 -20.288 1.00 45.00 98 LYS A C 1
ATOM 786 O O . LYS A 1 98 ? 3.066 0.701 -21.455 1.00 45.00 98 LYS A O 1
ATOM 791 N N . GLN A 1 99 ? 4.176 0.302 -19.554 1.00 44.53 99 GLN A N 1
ATOM 792 C CA . GLN A 1 99 ? 5.483 0.669 -20.125 1.00 44.53 99 GLN A CA 1
ATOM 793 C C . GLN A 1 99 ? 6.052 -0.375 -21.104 1.00 44.53 99 GLN A C 1
ATOM 795 O O . GLN A 1 99 ? 6.778 -0.007 -22.025 1.00 44.53 99 GLN A O 1
ATOM 800 N N . SER A 1 100 ? 5.695 -1.660 -20.974 1.00 39.34 100 SER A N 1
ATOM 801 C CA . SER A 1 100 ? 6.135 -2.707 -21.915 1.00 39.34 100 SER A CA 1
ATOM 802 C C . SER A 1 100 ? 5.349 -2.730 -23.233 1.00 39.34 100 SER A C 1
ATOM 804 O O . SER A 1 100 ? 5.715 -3.474 -24.142 1.00 39.34 100 SER A O 1
ATOM 806 N N . SER A 1 101 ? 4.303 -1.901 -23.345 1.00 42.91 101 SER A N 1
ATOM 807 C CA . SER A 1 101 ? 3.406 -1.810 -24.504 1.00 42.91 101 SER A CA 1
ATOM 808 C C . SER A 1 101 ? 3.907 -0.870 -25.611 1.00 42.91 101 SER A C 1
ATOM 810 O O . SER A 1 101 ? 3.179 -0.626 -26.571 1.00 42.91 101 SER A O 1
ATOM 812 N N . ARG A 1 102 ? 5.140 -0.340 -25.527 1.00 37.94 102 ARG A N 1
ATOM 813 C CA . ARG A 1 102 ? 5.781 0.241 -26.720 1.00 37.94 102 ARG A CA 1
ATOM 814 C C . ARG A 1 102 ? 5.859 -0.863 -27.785 1.00 37.94 102 ARG A C 1
ATOM 816 O O . ARG A 1 102 ? 6.283 -1.968 -27.435 1.00 37.94 102 ARG A O 1
ATOM 823 N N . PRO A 1 103 ? 5.423 -0.614 -29.032 1.00 40.34 103 PRO A N 1
ATOM 824 C CA . PRO A 1 103 ? 5.301 -1.664 -30.030 1.00 40.34 103 PRO A CA 1
ATOM 825 C C . PRO A 1 103 ? 6.684 -2.261 -30.274 1.00 40.34 103 PRO A C 1
ATOM 827 O O . PRO A 1 103 ? 7.599 -1.599 -30.755 1.00 40.34 103 PRO A O 1
ATOM 830 N N . ARG A 1 104 ? 6.853 -3.516 -29.861 1.00 45.75 104 ARG A N 1
ATOM 831 C CA . ARG A 1 104 ? 7.979 -4.328 -30.294 1.00 45.75 104 ARG A CA 1
ATOM 832 C C . ARG A 1 104 ? 7.605 -4.810 -31.684 1.00 45.75 104 ARG A C 1
ATOM 834 O O . ARG A 1 104 ? 6.811 -5.741 -31.796 1.00 45.75 104 ARG A O 1
ATOM 841 N N . ASP A 1 105 ? 8.170 -4.188 -32.711 1.00 40.97 105 ASP A N 1
ATOM 842 C CA . ASP A 1 105 ? 8.260 -4.828 -34.017 1.00 40.97 105 ASP A CA 1
ATOM 843 C C . ASP A 1 105 ? 8.990 -6.158 -33.814 1.00 40.97 105 ASP A C 1
ATOM 845 O O . ASP A 1 105 ? 10.192 -6.211 -33.547 1.00 40.97 105 ASP A O 1
ATOM 849 N N . ARG A 1 106 ? 8.239 -7.256 -33.855 1.00 39.75 106 ARG A N 1
ATOM 850 C CA . ARG A 1 106 ? 8.800 -8.579 -34.101 1.00 39.75 106 ARG A CA 1
ATOM 851 C C . ARG A 1 106 ? 8.088 -9.175 -35.307 1.00 39.75 106 ARG A C 1
ATOM 853 O O . ARG A 1 106 ? 6.857 -9.207 -35.309 1.00 39.75 106 ARG A O 1
ATOM 860 N N . PRO A 1 107 ? 8.834 -9.697 -36.291 1.00 39.50 107 PRO A N 1
ATOM 861 C CA . PRO A 1 107 ? 8.250 -10.531 -37.318 1.00 39.50 107 PRO A CA 1
ATOM 862 C C . PRO A 1 107 ? 7.738 -11.822 -36.674 1.00 39.50 107 PRO A C 1
ATOM 864 O O . PRO A 1 107 ? 8.447 -12.501 -35.930 1.00 39.50 107 PRO A O 1
ATOM 867 N N . VAL A 1 108 ? 6.476 -12.134 -36.954 1.00 43.19 108 VAL A N 1
ATOM 868 C CA . VAL A 1 108 ? 5.843 -13.405 -36.612 1.00 43.19 108 VAL A CA 1
ATOM 869 C C . VAL A 1 108 ? 6.449 -14.479 -37.509 1.00 43.19 108 VAL A C 1
ATOM 871 O O . VAL A 1 108 ? 6.268 -14.433 -38.722 1.00 43.19 108 VAL A O 1
ATOM 874 N N . VAL A 1 109 ? 7.123 -15.470 -36.925 1.00 35.50 109 VAL A N 1
ATOM 875 C CA . VAL A 1 109 ? 7.336 -16.755 -37.599 1.00 35.50 109 VAL A CA 1
ATOM 876 C C . VAL A 1 109 ? 6.728 -17.855 -36.748 1.00 35.50 109 VAL A C 1
ATOM 878 O O . VAL A 1 109 ? 7.041 -18.029 -35.571 1.00 35.50 109 VAL A O 1
ATOM 881 N N . ASN A 1 110 ? 5.791 -18.550 -37.383 1.00 35.97 110 ASN A N 1
ATOM 882 C CA . ASN A 1 110 ? 4.992 -19.628 -36.842 1.00 35.97 110 ASN A CA 1
ATOM 883 C C . ASN A 1 110 ? 5.812 -20.923 -36.712 1.00 35.97 110 ASN A C 1
ATOM 885 O O . ASN A 1 110 ? 6.339 -21.436 -37.691 1.00 35.97 110 ASN A O 1
ATOM 889 N N . LYS A 1 111 ? 5.781 -21.444 -35.484 1.00 42.56 111 LYS A N 1
ATOM 890 C CA . LYS A 1 111 ? 5.412 -22.811 -35.085 1.00 42.56 111 LYS A CA 1
ATOM 891 C C . LYS A 1 111 ? 6.250 -24.032 -35.501 1.00 42.56 111 LYS A C 1
ATOM 893 O O . LYS A 1 111 ? 6.327 -24.440 -36.650 1.00 42.56 111 LYS A O 1
ATOM 898 N N . GLU A 1 112 ? 6.628 -24.722 -34.418 1.00 44.41 112 GLU A N 1
ATOM 899 C CA . GLU A 1 112 ? 6.397 -26.156 -34.185 1.00 44.41 112 GLU A CA 1
ATOM 900 C C . GLU A 1 112 ? 7.273 -27.118 -34.993 1.00 44.41 112 GLU A C 1
ATOM 902 O O . GLU A 1 112 ? 6.866 -27.600 -36.044 1.00 44.41 112 GLU A O 1
ATOM 907 N N . LYS A 1 113 ? 8.448 -27.460 -34.425 1.00 37.78 113 LYS A N 1
ATOM 908 C CA . LYS A 1 113 ? 9.019 -28.836 -34.402 1.00 37.78 113 LYS A CA 1
ATOM 909 C C . LYS A 1 113 ? 10.389 -29.000 -33.712 1.00 37.78 113 LYS A C 1
ATOM 911 O O . LYS A 1 113 ? 10.981 -30.067 -33.816 1.00 37.78 113 LYS A O 1
ATOM 916 N N . LYS A 1 114 ? 10.897 -28.014 -32.962 1.00 38.06 114 LYS A N 1
ATOM 917 C CA . LYS A 1 114 ? 12.270 -28.046 -32.406 1.00 38.06 114 LYS A CA 1
ATOM 918 C C . LYS A 1 114 ? 12.330 -27.951 -30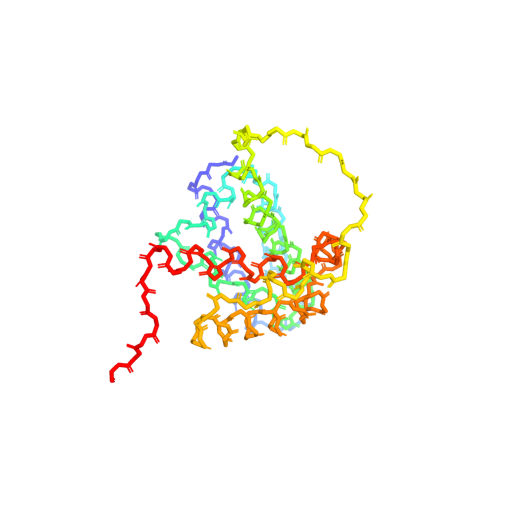.871 1.00 38.06 114 LYS A C 1
ATOM 920 O O . LYS A 1 114 ? 13.178 -27.292 -30.293 1.00 38.06 114 LYS A O 1
ATOM 925 N N . LEU A 1 115 ? 11.376 -28.584 -30.190 1.00 43.69 115 LEU A N 1
ATOM 926 C CA . LEU A 1 115 ? 11.040 -28.295 -28.785 1.00 43.69 115 LEU A CA 1
ATOM 927 C C . LEU A 1 115 ? 11.928 -28.963 -27.715 1.00 43.69 115 LEU A C 1
ATOM 929 O O . LEU A 1 115 ? 11.716 -28.705 -26.533 1.00 43.69 115 LEU A O 1
ATOM 933 N N . VAL A 1 116 ? 12.911 -29.790 -28.088 1.00 45.19 116 VAL A N 1
ATOM 934 C CA . VAL A 1 116 ? 13.739 -30.526 -27.108 1.00 45.19 116 VAL A CA 1
ATOM 935 C C . VAL A 1 116 ? 15.198 -30.052 -27.108 1.00 45.19 116 VAL A C 1
ATOM 937 O O . VAL A 1 116 ? 15.725 -29.766 -26.037 1.00 45.19 116 VAL A O 1
ATOM 940 N N . ASP A 1 117 ? 15.805 -29.823 -28.277 1.00 39.19 117 ASP A N 1
ATOM 941 C CA . ASP A 1 117 ? 17.195 -29.336 -28.363 1.00 39.19 117 ASP A CA 1
ATOM 942 C C . ASP A 1 117 ? 17.340 -27.823 -28.101 1.00 39.19 117 ASP A C 1
ATOM 944 O O . ASP A 1 117 ? 18.316 -27.388 -27.494 1.00 39.19 117 ASP A O 1
ATOM 948 N N . GLU A 1 118 ? 16.361 -26.988 -28.473 1.00 46.62 118 GLU A N 1
ATOM 949 C CA . GLU A 1 118 ? 16.451 -25.529 -28.249 1.00 46.62 118 GLU A CA 1
ATOM 950 C C . GLU A 1 118 ? 16.260 -25.116 -26.788 1.00 46.62 118 GLU A C 1
ATOM 952 O O . GLU A 1 118 ? 16.810 -24.101 -26.356 1.00 46.62 118 GLU A O 1
ATOM 957 N N . LYS A 1 119 ? 15.539 -25.916 -25.994 1.00 46.75 119 LYS A N 1
ATOM 958 C CA . LYS A 1 119 ? 15.367 -25.636 -24.565 1.00 46.75 119 LYS A CA 1
ATOM 959 C C . LYS A 1 119 ? 16.698 -25.753 -23.817 1.00 46.75 119 LYS A C 1
ATOM 961 O O . LYS A 1 119 ? 16.961 -24.935 -22.939 1.00 46.75 119 LYS A O 1
ATOM 966 N N . MET A 1 120 ? 17.556 -26.689 -24.233 1.00 41.69 120 MET A N 1
ATOM 967 C CA . MET A 1 120 ? 18.902 -26.884 -23.687 1.00 41.69 120 MET A CA 1
ATOM 968 C C . MET A 1 120 ? 19.884 -25.795 -24.157 1.00 41.69 120 MET A C 1
ATOM 970 O O . MET A 1 120 ? 20.696 -25.332 -23.364 1.00 41.69 120 MET A O 1
ATOM 974 N N . ILE A 1 121 ? 19.751 -25.308 -25.398 1.00 49.34 121 ILE A N 1
ATOM 975 C CA . ILE A 1 121 ? 20.574 -24.209 -25.947 1.00 49.34 121 ILE A CA 1
ATOM 976 C C . ILE A 1 121 ? 20.201 -22.842 -25.336 1.00 49.34 121 ILE A C 1
ATOM 978 O O . ILE A 1 121 ? 21.060 -21.983 -25.180 1.00 49.34 121 ILE A O 1
ATOM 982 N N . SER A 1 122 ? 18.943 -22.632 -24.926 1.00 53.28 122 SER A N 1
ATOM 983 C CA . SER A 1 122 ? 18.528 -21.417 -24.193 1.00 53.28 122 SER A CA 1
ATOM 984 C C . SER A 1 122 ? 18.889 -21.423 -22.701 1.00 53.28 122 SER A C 1
ATOM 986 O O . SER A 1 122 ? 18.664 -20.434 -22.000 1.00 53.28 122 SER A O 1
ATOM 988 N N . MET A 1 123 ? 19.377 -22.558 -22.196 1.00 59.41 123 MET A N 1
ATOM 989 C CA . MET A 1 123 ? 19.587 -22.782 -20.768 1.00 59.41 123 MET A CA 1
ATOM 990 C C . MET A 1 123 ? 20.939 -22.251 -20.306 1.00 59.41 123 MET A C 1
ATOM 992 O O . MET A 1 123 ? 21.040 -21.724 -19.200 1.00 59.41 123 MET A O 1
ATOM 996 N N 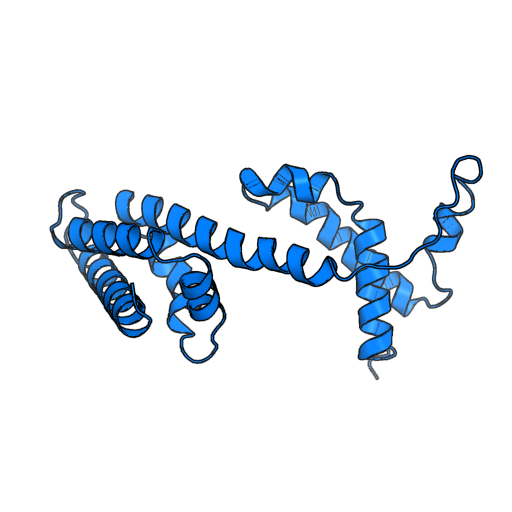. THR A 1 124 ? 21.953 -22.347 -21.163 1.00 62.69 124 THR A N 1
ATOM 997 C CA . THR A 1 124 ? 23.327 -21.989 -20.828 1.00 62.69 124 THR A CA 1
ATOM 998 C C . THR A 1 124 ? 23.842 -20.908 -21.765 1.00 62.69 124 THR A C 1
ATOM 1000 O O . THR A 1 124 ? 23.671 -20.945 -22.980 1.00 62.69 124 THR A O 1
ATOM 1003 N N . THR A 1 125 ? 24.454 -19.885 -21.185 1.00 73.62 125 THR A N 1
ATOM 1004 C CA . THR A 1 125 ? 25.099 -18.786 -21.910 1.00 73.62 125 THR A CA 1
ATOM 1005 C C . THR A 1 125 ? 26.530 -19.119 -22.318 1.00 73.62 125 THR A C 1
ATOM 1007 O O . THR A 1 125 ? 27.181 -18.299 -22.958 1.00 73.62 125 THR A O 1
ATOM 1010 N N . GLY A 1 126 ? 27.035 -20.286 -21.904 1.00 76.81 126 GLY A N 1
ATOM 1011 C CA . GLY A 1 126 ? 28.461 -20.621 -21.936 1.00 76.81 126 GLY A CA 1
ATOM 1012 C C . GLY A 1 126 ? 29.262 -19.949 -20.815 1.00 76.81 126 GLY A C 1
ATOM 1013 O O . GLY A 1 126 ? 30.445 -20.230 -20.655 1.00 76.81 126 GLY A O 1
ATOM 1014 N N . ASP A 1 127 ? 28.613 -19.102 -20.016 1.00 83.00 127 ASP A N 1
ATOM 1015 C CA . ASP A 1 127 ? 29.187 -18.394 -18.880 1.00 83.00 127 ASP A CA 1
ATOM 1016 C C . ASP A 1 127 ? 28.601 -18.975 -17.588 1.00 83.00 127 ASP A C 1
ATOM 1018 O O . ASP A 1 127 ? 27.414 -18.821 -17.291 1.00 83.00 127 ASP A O 1
ATOM 1022 N N . SER A 1 128 ? 29.456 -19.651 -16.813 1.00 85.12 128 SER A N 1
ATOM 1023 C CA . SER A 1 128 ? 29.065 -20.327 -15.571 1.00 85.12 128 SER A CA 1
ATOM 1024 C C . SER A 1 128 ? 28.458 -19.374 -14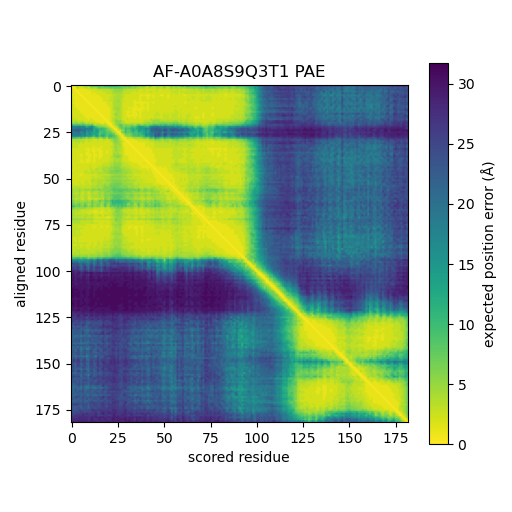.539 1.00 85.12 128 SER A C 1
ATOM 1026 O O . SER A 1 128 ? 27.571 -19.769 -13.782 1.00 85.12 128 SER A O 1
ATOM 1028 N N . ASN A 1 129 ? 28.913 -18.120 -14.493 1.00 85.06 129 ASN A N 1
ATOM 1029 C CA . ASN A 1 129 ? 28.407 -17.138 -13.543 1.00 85.06 129 ASN A CA 1
ATOM 1030 C C . ASN A 1 129 ? 27.028 -16.643 -13.972 1.00 85.06 129 ASN A C 1
ATOM 1032 O O . ASN A 1 129 ? 26.110 -16.605 -13.151 1.00 85.06 129 ASN A O 1
ATOM 1036 N N . ARG A 1 130 ? 26.842 -16.355 -15.263 1.00 87.56 130 ARG A N 1
ATOM 1037 C CA . ARG A 1 130 ? 25.528 -15.986 -15.811 1.00 87.56 130 ARG A CA 1
ATOM 1038 C C . ARG A 1 130 ? 24.508 -17.109 -15.654 1.00 87.56 130 ARG A C 1
ATOM 1040 O O . ARG A 1 130 ? 23.365 -16.856 -15.276 1.00 87.56 130 ARG A O 1
ATOM 1047 N N . ASP A 1 131 ? 24.932 -18.352 -15.848 1.00 88.56 131 ASP A N 1
ATOM 1048 C CA . ASP A 1 131 ? 24.062 -19.520 -15.710 1.00 88.56 131 ASP A CA 1
ATOM 1049 C C . ASP A 1 131 ? 23.622 -19.731 -14.253 1.00 88.56 131 ASP A C 1
ATOM 1051 O O . ASP A 1 131 ? 22.439 -19.963 -13.994 1.00 88.56 131 ASP A O 1
ATOM 1055 N N . LYS A 1 132 ? 24.5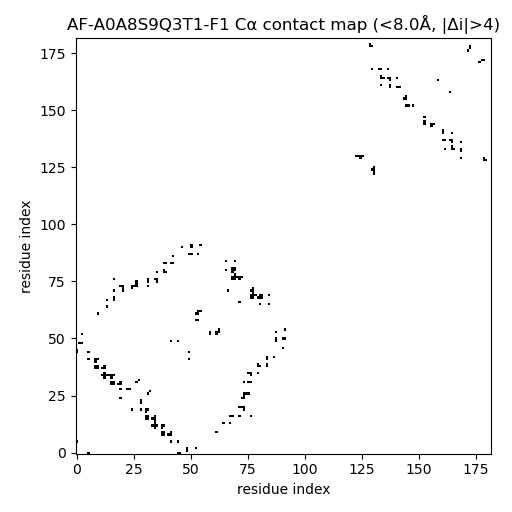23 -19.523 -13.281 1.00 88.81 132 LYS A N 1
ATOM 1056 C CA . LYS A 1 132 ? 24.162 -19.498 -11.851 1.00 88.81 132 LYS A CA 1
ATOM 1057 C C . LYS A 1 132 ? 23.162 -18.387 -11.534 1.00 88.81 132 LYS A C 1
ATOM 1059 O O . LYS A 1 132 ? 22.213 -18.616 -10.785 1.00 88.81 132 LYS A O 1
ATOM 1064 N N . VAL A 1 133 ? 23.336 -17.191 -12.105 1.00 89.19 133 VAL A N 1
ATOM 1065 C CA . VAL A 1 133 ? 22.383 -16.081 -11.923 1.00 89.19 133 VAL A CA 1
ATOM 1066 C C . VAL A 1 133 ? 21.006 -16.457 -12.479 1.00 89.19 133 VAL A C 1
ATOM 1068 O O . VAL A 1 133 ? 20.002 -16.266 -11.787 1.00 89.19 133 VAL A O 1
ATOM 1071 N N . ARG A 1 134 ? 20.934 -17.060 -13.675 1.00 91.31 134 ARG A N 1
ATOM 1072 C CA . ARG A 1 134 ? 19.669 -17.556 -14.250 1.00 91.31 134 ARG A CA 1
ATOM 1073 C C . ARG A 1 134 ? 19.000 -18.590 -13.360 1.00 91.31 134 ARG A C 1
ATOM 1075 O O . ARG A 1 134 ? 17.793 -18.501 -13.139 1.00 91.31 134 ARG A O 1
ATOM 1082 N N . GLU A 1 135 ? 19.764 -19.535 -12.820 1.00 90.81 135 GLU A N 1
ATOM 1083 C CA . GLU A 1 135 ? 19.238 -20.573 -11.936 1.00 90.81 135 GLU A CA 1
ATOM 1084 C C . GLU A 1 135 ? 18.671 -19.982 -10.635 1.00 90.81 135 GLU A C 1
ATOM 1086 O O . GLU A 1 135 ? 17.549 -20.308 -10.237 1.00 90.81 135 GLU A O 1
ATOM 1091 N N . ILE A 1 136 ? 19.402 -19.058 -9.998 1.00 91.75 136 ILE A N 1
ATOM 1092 C CA . ILE A 1 136 ? 18.955 -18.364 -8.779 1.00 91.75 136 ILE A CA 1
ATOM 1093 C C . ILE A 1 136 ? 17.663 -17.586 -9.048 1.00 91.75 136 ILE A C 1
ATOM 1095 O O . ILE A 1 136 ? 16.709 -17.672 -8.263 1.00 91.75 136 ILE A O 1
ATOM 1099 N N . LEU A 1 137 ? 17.610 -16.853 -10.162 1.00 92.25 137 LEU A N 1
ATOM 1100 C CA . LEU A 1 137 ? 16.426 -16.101 -10.567 1.00 92.25 137 LEU A CA 1
ATOM 1101 C C . LEU A 1 137 ? 15.248 -17.038 -10.832 1.00 92.25 137 LEU A C 1
ATOM 1103 O O . LEU A 1 137 ? 14.173 -16.823 -10.280 1.00 92.25 137 LEU A O 1
ATOM 1107 N N . HIS A 1 138 ? 15.441 -18.116 -11.591 1.00 91.62 138 HIS A N 1
ATOM 1108 C CA . HIS A 1 138 ? 14.388 -19.088 -11.872 1.00 91.62 138 HIS A CA 1
ATOM 1109 C C . HIS A 1 138 ? 13.833 -19.729 -10.591 1.00 91.62 138 HIS A C 1
ATOM 1111 O O . HIS A 1 138 ? 12.618 -19.778 -10.373 1.00 91.62 138 HIS A O 1
ATOM 1117 N N . LYS A 1 139 ? 14.719 -20.182 -9.699 1.00 90.00 139 LYS A N 1
ATOM 1118 C CA . LYS A 1 139 ? 14.342 -20.805 -8.424 1.00 90.00 139 LYS A CA 1
ATOM 1119 C C . LYS A 1 139 ? 13.571 -19.848 -7.519 1.00 90.00 139 LYS A C 1
ATOM 1121 O O . LYS A 1 139 ? 12.671 -20.278 -6.801 1.00 90.00 139 LYS A O 1
ATOM 1126 N N . SER A 1 140 ? 13.916 -18.566 -7.547 1.00 90.75 140 SER A N 1
ATOM 1127 C CA . SER A 1 140 ? 13.212 -17.539 -6.778 1.00 90.75 140 SER A CA 1
ATOM 1128 C C . SER A 1 140 ? 11.852 -17.222 -7.405 1.00 90.75 140 SER A C 1
ATOM 1130 O O . SER A 1 140 ? 10.832 -17.274 -6.723 1.00 90.75 140 SER A O 1
ATOM 1132 N N . LEU A 1 141 ? 11.811 -16.985 -8.720 1.00 89.69 141 LEU A N 1
ATOM 1133 C CA . LEU A 1 141 ? 10.598 -16.626 -9.462 1.00 89.69 141 LEU A CA 1
ATOM 1134 C C . LEU A 1 141 ? 9.548 -17.745 -9.474 1.00 89.69 141 LEU A C 1
ATOM 1136 O O . LEU A 1 141 ? 8.359 -17.458 -9.353 1.00 89.69 141 LEU A O 1
ATOM 1140 N N . SER A 1 142 ? 9.970 -19.012 -9.521 1.00 89.25 142 SER A N 1
ATOM 1141 C CA . SER A 1 142 ? 9.059 -20.169 -9.464 1.00 89.25 142 SER A CA 1
ATOM 1142 C C . SER A 1 142 ? 8.265 -20.265 -8.155 1.00 89.25 142 SER A C 1
ATOM 1144 O O . SER A 1 142 ? 7.205 -20.890 -8.118 1.00 89.25 142 SER A O 1
ATOM 1146 N N . LYS A 1 143 ? 8.729 -19.617 -7.078 1.00 89.50 143 LYS A N 1
ATOM 1147 C CA . LYS A 1 143 ? 8.032 -19.590 -5.783 1.00 89.50 143 LYS A CA 1
ATOM 1148 C C . LYS A 1 143 ? 7.044 -18.431 -5.651 1.00 89.50 143 LYS A C 1
ATOM 1150 O O . LYS A 1 143 ? 6.098 -18.537 -4.874 1.00 89.50 143 LYS A O 1
ATOM 1155 N N . VAL A 1 144 ? 7.203 -17.373 -6.449 1.00 85.44 144 VAL A N 1
ATOM 1156 C CA . VAL A 1 144 ? 6.416 -16.130 -6.344 1.00 85.44 144 VAL A CA 1
ATOM 1157 C C . VAL A 1 144 ? 4.921 -16.378 -6.548 1.00 85.44 144 VAL A C 1
ATOM 1159 O O . VAL A 1 144 ? 4.101 -15.771 -5.867 1.00 85.44 144 VAL A O 1
ATOM 1162 N N . ALA A 1 145 ? 4.534 -17.327 -7.408 1.00 78.56 145 ALA A N 1
ATOM 1163 C CA . ALA A 1 145 ? 3.126 -17.667 -7.641 1.00 78.56 145 ALA A CA 1
ATOM 1164 C C . ALA A 1 145 ? 2.360 -18.082 -6.365 1.00 78.56 145 ALA A C 1
ATOM 1166 O O . ALA A 1 145 ? 1.137 -17.933 -6.305 1.00 78.56 145 ALA A O 1
ATOM 1167 N N . ASN A 1 146 ? 3.067 -18.581 -5.344 1.00 79.31 146 ASN A N 1
ATOM 1168 C CA . ASN A 1 146 ? 2.485 -18.993 -4.065 1.00 79.31 146 ASN A CA 1
ATOM 1169 C C . ASN A 1 146 ? 2.404 -17.858 -3.032 1.00 79.31 146 ASN A C 1
ATOM 1171 O O . ASN A 1 146 ? 1.668 -17.980 -2.057 1.00 79.31 146 ASN A O 1
ATOM 1175 N N . GLU A 1 147 ? 3.129 -16.761 -3.241 1.00 80.94 147 GLU A N 1
ATOM 1176 C CA . GLU A 1 147 ? 3.192 -15.613 -2.323 1.00 80.94 147 GLU A CA 1
ATOM 1177 C C . GLU A 1 147 ? 2.235 -14.479 -2.730 1.00 80.94 147 GLU A C 1
ATOM 1179 O O . GLU A 1 147 ? 1.994 -13.538 -1.973 1.00 80.94 147 GLU A O 1
ATOM 1184 N N . VAL A 1 148 ? 1.669 -14.566 -3.934 1.00 77.44 148 VAL A N 1
ATOM 1185 C CA . VAL A 1 148 ? 0.867 -13.507 -4.549 1.00 77.44 148 VAL A CA 1
ATOM 1186 C C . VAL A 1 148 ? -0.606 -13.585 -4.129 1.00 77.44 148 VAL A C 1
ATOM 1188 O O . VAL A 1 148 ? -1.225 -14.649 -4.096 1.00 77.44 148 VAL A O 1
ATOM 1191 N N . VAL A 1 149 ? -1.192 -12.417 -3.840 1.00 70.19 149 VAL A N 1
ATOM 1192 C CA . VAL A 1 149 ? -2.614 -12.249 -3.499 1.00 70.19 149 VAL A CA 1
ATOM 1193 C C . VAL A 1 149 ? -3.506 -12.700 -4.668 1.00 70.19 149 VAL A C 1
ATOM 1195 O O . VAL A 1 149 ? -3.187 -12.454 -5.831 1.00 70.19 149 VAL A O 1
ATOM 1198 N N . VAL A 1 150 ? -4.649 -13.324 -4.354 1.00 67.50 150 VAL A N 1
ATOM 1199 C CA . VAL A 1 150 ? -5.564 -14.034 -5.279 1.00 67.50 150 VAL A CA 1
ATOM 1200 C C . VAL A 1 150 ? -5.788 -13.333 -6.631 1.00 67.50 150 VAL A C 1
ATOM 1202 O O . VAL A 1 150 ? -5.761 -14.000 -7.660 1.00 67.50 150 VAL A O 1
ATOM 1205 N N . GLY A 1 151 ? -5.933 -12.004 -6.665 1.00 68.00 151 GLY A N 1
ATOM 1206 C CA . GLY A 1 151 ? -6.209 -11.253 -7.900 1.00 68.00 151 GLY A CA 1
ATOM 1207 C C . GLY A 1 151 ? -5.066 -11.176 -8.925 1.00 68.00 151 GLY A C 1
ATOM 1208 O O . GLY A 1 151 ? -5.309 -10.808 -10.068 1.00 68.00 151 GLY A O 1
ATOM 1209 N N . MET A 1 152 ? -3.826 -11.506 -8.552 1.00 68.44 152 MET A N 1
ATOM 1210 C CA . MET A 1 152 ? -2.653 -11.459 -9.446 1.00 68.44 152 MET A CA 1
ATOM 1211 C C . MET A 1 152 ? -2.090 -12.846 -9.775 1.00 68.44 152 MET A C 1
ATOM 1213 O O . MET A 1 152 ? -1.208 -12.971 -10.625 1.00 68.44 152 MET A O 1
ATOM 1217 N N . LYS A 1 153 ? -2.610 -13.894 -9.128 1.00 77.19 153 LYS A N 1
ATOM 1218 C CA . LYS A 1 153 ? -2.073 -15.252 -9.223 1.00 77.19 153 LYS A CA 1
ATOM 1219 C C . LYS A 1 153 ? -2.115 -15.796 -10.652 1.00 77.19 153 LYS A C 1
ATOM 1221 O O . LYS A 1 153 ? -1.121 -16.334 -11.117 1.00 77.19 153 LYS A O 1
ATOM 1226 N N . GLU A 1 154 ? -3.212 -15.595 -11.374 1.00 76.38 154 GLU A N 1
ATOM 1227 C CA . GLU A 1 154 ? -3.382 -16.092 -12.749 1.00 76.38 154 GLU A CA 1
ATOM 1228 C C . GLU A 1 154 ? -2.357 -15.495 -13.732 1.00 76.38 154 GLU A C 1
ATOM 1230 O O . GLU A 1 154 ? -1.789 -16.196 -14.572 1.00 76.38 154 GLU A O 1
ATOM 1235 N N . GLY A 1 155 ? -2.036 -14.208 -13.577 1.00 73.44 155 GLY A N 1
ATOM 1236 C CA . GLY A 1 155 ? -1.028 -13.537 -14.399 1.00 73.44 155 GLY A CA 1
ATOM 1237 C C . GLY A 1 155 ? 0.407 -13.971 -14.090 1.00 73.44 155 GLY A C 1
ATOM 1238 O O . GLY A 1 155 ? 1.256 -13.918 -14.969 1.00 73.44 155 GLY A O 1
ATOM 1239 N N . VAL A 1 156 ? 0.684 -14.390 -12.854 1.00 77.19 156 VAL A N 1
ATOM 1240 C CA . VAL A 1 156 ? 2.009 -14.886 -12.450 1.00 77.19 156 VAL A CA 1
ATOM 1241 C C . VAL A 1 156 ? 2.175 -16.355 -12.837 1.00 77.19 156 VAL A C 1
ATOM 1243 O O . VAL A 1 156 ? 3.228 -16.734 -13.332 1.00 77.19 156 VAL A O 1
ATOM 1246 N N . VAL A 1 157 ? 1.123 -17.162 -12.677 1.00 77.81 157 VAL A N 1
ATOM 1247 C CA . VAL A 1 157 ? 1.105 -18.586 -13.052 1.00 77.81 157 VAL A CA 1
ATOM 1248 C C . VAL A 1 157 ? 1.229 -18.786 -14.566 1.00 77.81 157 VAL A C 1
ATOM 1250 O O . VAL A 1 157 ? 1.825 -19.766 -14.998 1.00 77.81 157 VAL A O 1
ATOM 1253 N N . SER A 1 158 ? 0.702 -17.865 -15.378 1.00 80.00 158 SER A N 1
ATOM 1254 C CA . SER A 1 158 ? 0.820 -17.930 -16.844 1.00 80.00 158 SER A CA 1
ATOM 1255 C C . SER A 1 158 ? 2.203 -17.543 -17.385 1.00 80.00 158 SER A C 1
ATOM 1257 O O . SER A 1 158 ? 2.492 -17.809 -18.551 1.00 80.00 158 SER A O 1
ATOM 1259 N N . CYS A 1 159 ? 3.074 -16.943 -16.568 1.00 80.94 159 CYS A N 1
ATOM 1260 C CA . CYS A 1 159 ? 4.441 -16.617 -16.963 1.00 80.94 159 CYS A CA 1
ATOM 1261 C C . CYS A 1 159 ? 5.378 -17.812 -16.751 1.00 80.94 159 CYS A C 1
ATOM 1263 O O . CYS A 1 159 ? 5.469 -18.361 -15.653 1.00 80.94 159 CYS A O 1
ATOM 1265 N N . ASP A 1 160 ? 6.168 -18.152 -17.771 1.00 85.88 160 ASP A N 1
ATOM 1266 C CA . ASP A 1 160 ? 7.270 -19.099 -17.610 1.00 85.88 160 ASP A CA 1
ATOM 1267 C C . ASP A 1 160 ? 8.405 -18.459 -16.795 1.00 85.88 160 ASP A C 1
ATOM 1269 O O . ASP A 1 160 ? 9.090 -17.538 -17.251 1.00 85.88 160 ASP A O 1
ATOM 1273 N N . SER A 1 161 ? 8.608 -18.954 -15.571 1.00 87.75 161 SER A N 1
ATOM 1274 C CA . SER A 1 161 ? 9.616 -18.424 -14.645 1.00 87.75 161 SER A CA 1
ATOM 1275 C C . SER A 1 161 ? 11.034 -18.504 -15.213 1.00 87.75 161 SER A C 1
ATOM 1277 O O . SER A 1 161 ? 11.888 -17.709 -14.827 1.00 87.75 161 SER A O 1
ATOM 1279 N N . TRP A 1 162 ? 11.303 -19.449 -16.120 1.00 84.69 162 TRP A N 1
ATOM 1280 C CA . TRP A 1 162 ? 12.600 -19.563 -16.784 1.00 84.69 162 TRP A CA 1
ATOM 1281 C C . TRP A 1 162 ? 12.823 -18.438 -17.798 1.00 84.69 162 TRP A C 1
ATOM 1283 O O . TRP A 1 162 ? 13.815 -17.717 -17.717 1.00 84.69 162 TRP A O 1
ATOM 1293 N N . SER A 1 163 ? 11.867 -18.217 -18.700 1.00 85.12 163 SER A N 1
ATOM 1294 C CA . SER A 1 163 ? 11.916 -17.123 -19.676 1.00 85.12 163 SER A CA 1
ATOM 1295 C C . SER A 1 163 ? 12.096 -15.758 -19.007 1.00 85.12 163 SER A C 1
ATOM 1297 O O . SER A 1 163 ? 12.882 -14.932 -19.474 1.00 85.12 163 SER A O 1
ATOM 1299 N N . VAL A 1 164 ? 11.411 -15.522 -17.883 1.00 88.94 164 VAL A N 1
ATOM 1300 C CA . VAL A 1 164 ? 11.586 -14.288 -17.101 1.00 88.94 164 VAL A CA 1
ATOM 1301 C C . VAL A 1 164 ? 13.003 -14.195 -16.527 1.00 88.94 164 VAL A C 1
ATOM 1303 O O . VAL A 1 164 ? 13.614 -13.133 -16.621 1.00 88.94 164 VAL A O 1
ATOM 1306 N N . ALA A 1 165 ? 13.554 -15.289 -15.993 1.00 90.94 165 ALA A N 1
ATOM 1307 C CA . ALA A 1 165 ? 14.920 -15.319 -15.470 1.00 90.94 165 ALA A CA 1
ATOM 1308 C C . ALA A 1 165 ? 15.967 -14.988 -16.547 1.00 90.94 165 ALA A C 1
ATOM 1310 O O . ALA A 1 165 ? 16.843 -14.165 -16.299 1.00 90.94 165 ALA A O 1
ATOM 1311 N N . VAL A 1 166 ? 15.838 -15.554 -17.754 1.00 89.00 166 VAL A N 1
ATOM 1312 C CA . VAL A 1 166 ? 16.732 -15.262 -18.891 1.00 89.00 166 VAL A CA 1
ATOM 1313 C C . VAL A 1 166 ? 16.670 -13.786 -19.287 1.00 89.00 166 VAL A C 1
ATOM 1315 O O . VAL A 1 166 ? 17.709 -13.161 -19.500 1.00 89.00 166 VAL A O 1
ATOM 1318 N N . LEU A 1 167 ? 15.466 -13.209 -19.369 1.00 88.12 167 LEU A N 1
ATOM 1319 C CA . LEU A 1 167 ? 15.281 -11.799 -19.728 1.00 88.12 167 LEU A CA 1
ATOM 1320 C C . LEU A 1 167 ? 15.877 -10.853 -18.683 1.00 88.12 167 LEU A C 1
ATOM 1322 O O . LEU A 1 167 ? 16.550 -9.889 -19.045 1.00 88.12 167 LEU A O 1
ATOM 1326 N N . VAL A 1 168 ? 15.621 -11.122 -17.401 1.00 91.69 168 VAL A N 1
ATOM 1327 C CA . VAL A 1 168 ? 16.130 -10.306 -16.294 1.00 91.69 168 VAL A CA 1
ATOM 1328 C C . VAL A 1 168 ? 17.647 -10.389 -16.234 1.00 91.69 168 VAL A C 1
ATOM 1330 O O . VAL A 1 168 ? 18.303 -9.354 -16.222 1.00 91.69 168 VAL A O 1
ATOM 1333 N N . GLU A 1 169 ? 18.205 -11.597 -16.261 1.00 91.25 169 GLU A N 1
ATOM 1334 C CA . GLU A 1 169 ? 19.650 -11.799 -16.241 1.00 91.25 169 GLU A CA 1
ATOM 1335 C C . GLU A 1 169 ? 20.331 -11.114 -17.431 1.00 91.25 169 GLU A C 1
ATOM 1337 O O . GLU A 1 169 ? 21.310 -10.399 -17.239 1.00 91.25 169 GLU A O 1
ATOM 1342 N N . SER A 1 170 ? 19.778 -11.246 -18.641 1.00 87.94 170 SER A N 1
ATOM 1343 C CA . SER A 1 170 ? 20.343 -10.603 -19.833 1.00 87.94 170 SER A CA 1
ATOM 1344 C C . SER A 1 170 ? 20.347 -9.080 -19.711 1.00 87.94 170 SER A C 1
ATOM 1346 O O . SER A 1 170 ? 21.352 -8.447 -20.026 1.00 87.94 170 SER A O 1
ATOM 1348 N N . ALA A 1 171 ? 19.259 -8.490 -19.207 1.00 89.69 171 ALA A N 1
ATOM 1349 C CA . ALA A 1 171 ? 19.180 -7.051 -18.973 1.00 89.69 171 ALA A CA 1
ATOM 1350 C C . ALA A 1 171 ? 20.139 -6.591 -17.863 1.00 89.69 171 ALA A C 1
ATOM 1352 O O . ALA A 1 171 ? 20.747 -5.528 -17.971 1.00 89.69 171 ALA A O 1
ATOM 1353 N N . MET A 1 172 ? 20.289 -7.386 -16.800 1.00 88.44 172 MET A N 1
ATOM 1354 C CA . MET A 1 172 ? 21.240 -7.111 -15.726 1.00 88.44 172 MET A CA 1
ATOM 1355 C C . MET A 1 172 ? 22.677 -7.140 -16.249 1.00 88.44 172 MET A C 1
ATOM 1357 O O . MET A 1 172 ? 23.420 -6.202 -15.984 1.00 88.44 172 MET A O 1
ATOM 1361 N N . PHE A 1 173 ? 23.048 -8.150 -17.035 1.00 86.94 173 PHE A N 1
ATOM 1362 C CA . PHE A 1 173 ? 24.375 -8.254 -17.640 1.00 86.94 173 PHE A CA 1
ATOM 1363 C C . PHE A 1 173 ? 24.651 -7.111 -18.628 1.00 86.94 173 PHE A C 1
ATOM 1365 O O . PHE A 1 173 ? 25.723 -6.516 -18.601 1.00 86.94 173 PHE A O 1
ATOM 1372 N N . GLU A 1 174 ? 23.671 -6.739 -19.459 1.00 86.75 174 GLU A N 1
ATOM 1373 C CA . GLU A 1 174 ? 23.796 -5.608 -20.390 1.00 86.75 174 GLU A CA 1
ATOM 1374 C C . GLU A 1 174 ? 24.022 -4.272 -19.660 1.00 86.75 174 GLU A C 1
ATOM 1376 O O . GLU A 1 174 ? 24.774 -3.422 -20.134 1.00 86.75 174 GLU A O 1
ATOM 1381 N N . LYS A 1 175 ? 23.368 -4.065 -18.508 1.00 89.00 175 LYS A N 1
ATOM 1382 C CA . LYS A 1 175 ? 23.417 -2.792 -17.768 1.00 89.00 175 LYS A CA 1
ATOM 1383 C C . LYS A 1 175 ? 24.531 -2.706 -16.733 1.00 89.00 175 LYS A C 1
ATOM 1385 O O . LYS A 1 175 ? 25.013 -1.606 -16.479 1.00 89.00 175 LYS A O 1
ATOM 1390 N N . LEU A 1 176 ? 24.880 -3.822 -16.104 1.00 84.44 176 LEU A N 1
ATOM 1391 C CA . LEU A 1 176 ? 25.787 -3.872 -14.954 1.00 84.44 176 LEU A CA 1
ATOM 1392 C C . LEU A 1 176 ? 27.109 -4.579 -15.275 1.00 84.44 176 LEU A C 1
ATOM 1394 O O . LEU A 1 176 ? 28.050 -4.462 -14.497 1.00 84.44 176 LEU A O 1
ATOM 1398 N N . GLY A 1 177 ? 27.208 -5.257 -16.421 1.00 81.31 177 GLY A N 1
ATOM 1399 C CA . GLY A 1 177 ? 28.395 -6.007 -16.819 1.00 81.31 177 GLY A CA 1
ATOM 1400 C C . GLY A 1 177 ? 28.499 -7.380 -16.150 1.00 81.31 177 GLY A C 1
ATOM 1401 O O . GLY A 1 177 ? 27.513 -7.932 -15.658 1.00 81.31 177 GLY A O 1
ATOM 1402 N N . SER A 1 178 ? 29.708 -7.950 -16.178 1.00 77.62 178 SER A N 1
ATOM 1403 C CA . SER A 1 178 ? 29.991 -9.268 -15.597 1.00 77.62 178 SER A CA 1
ATOM 1404 C C . SER A 1 178 ? 29.932 -9.245 -14.066 1.00 77.62 178 SER A C 1
ATOM 1406 O O . SER A 1 178 ? 30.378 -8.293 -13.431 1.00 77.62 178 SER A O 1
ATOM 1408 N N . PHE A 1 179 ? 29.415 -10.324 -13.474 1.00 69.50 179 PHE A N 1
ATOM 1409 C CA . PHE A 1 179 ? 29.242 -10.497 -12.024 1.00 69.50 179 PHE A CA 1
ATOM 1410 C C . PHE A 1 179 ? 30.436 -11.196 -11.359 1.00 69.50 179 PHE A C 1
ATOM 1412 O O . PHE A 1 179 ? 30.270 -11.971 -10.416 1.00 69.50 179 PHE A O 1
ATOM 1419 N N . GLU A 1 180 ? 31.645 -10.953 -11.855 1.00 68.31 180 GLU A N 1
ATOM 1420 C CA . GLU A 1 180 ? 32.875 -11.447 -11.241 1.00 68.31 180 GLU A CA 1
ATOM 1421 C C . GLU A 1 180 ? 33.220 -10.549 -10.050 1.00 68.31 180 GLU A C 1
ATOM 1423 O O . GLU A 1 180 ? 33.853 -9.507 -10.191 1.00 68.31 180 GLU A O 1
ATOM 1428 N N . GLY A 1 181 ? 32.722 -10.914 -8.866 1.00 61.19 181 GLY A N 1
ATOM 1429 C CA . GLY A 1 181 ? 33.202 -10.318 -7.622 1.00 61.19 181 GLY A CA 1
ATOM 1430 C C . GLY A 1 181 ? 34.680 -10.661 -7.443 1.00 61.19 181 GLY A C 1
ATOM 1431 O O . GLY A 1 181 ? 35.018 -11.844 -7.412 1.00 61.19 181 GLY A O 1
ATOM 1432 N N . THR A 1 182 ? 35.536 -9.642 -7.378 1.00 40.62 182 THR A N 1
ATOM 1433 C CA . THR A 1 182 ? 36.965 -9.773 -7.060 1.00 40.62 182 THR A CA 1
ATOM 1434 C C . THR A 1 182 ? 37.201 -10.153 -5.605 1.00 40.62 182 THR A C 1
ATOM 1436 O O . THR A 1 182 ? 36.422 -9.696 -4.735 1.00 40.62 182 T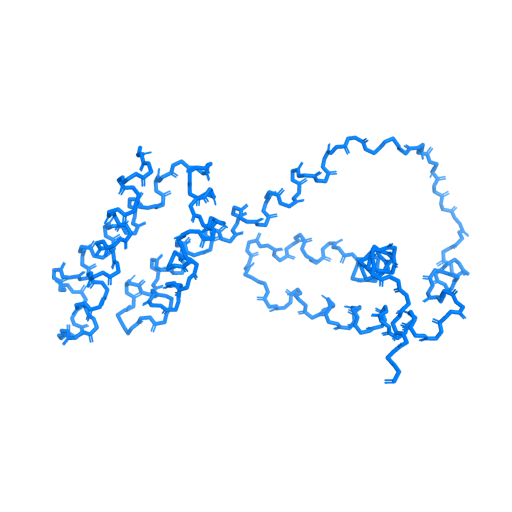HR A O 1
#

Organism: Brassica cretica (NCBI:txid69181)

pLDDT: mean 79.33, std 17.68, range [35.5, 96.56]

Sequence (182 aa):
MEKQEFLELFEAATKAAKSAARGDNKSSSPAVSRCVEAMIRLREAPESLAYEMVIDITYPQIGKSHVLFTKHKNPRIQFEGKILYSLWLRYLYAMGRKQSSRPRDRPVVNKEKKLVDEKMISMTTGDSNRDKVREILHKSLSKVANEVVVGMKEGVVSCDSWSVAVLVESAMFEKLGSFEGT

InterPro domains:
  IPR003617 Transcription elongation factor, TFIIS/CRSP70, N-terminal, sub-type [SM00509] (9-94)